Protein AF-A0A6N7S8C1-F1 (afdb_monomer_lite)

Radius of gyration: 18.93 Å; chains: 1; bounding box: 39×49×55 Å

Structure (mmCIF, N/CA/C/O backbone):
data_AF-A0A6N7S8C1-F1
#
_entry.id   AF-A0A6N7S8C1-F1
#
loop_
_atom_site.group_PDB
_atom_site.id
_atom_site.type_symbol
_atom_site.label_atom_id
_atom_site.label_alt_id
_atom_site.label_comp_id
_atom_site.label_asym_id
_atom_site.label_entity_id
_atom_site.label_seq_id
_atom_site.pdbx_PDB_ins_code
_atom_site.Cartn_x
_atom_site.Cartn_y
_atom_site.Cartn_z
_atom_site.occupancy
_atom_site.B_iso_or_equiv
_atom_site.auth_seq_id
_atom_site.auth_comp_id
_atom_site.auth_asym_id
_atom_site.auth_atom_id
_atom_site.pdbx_PDB_model_num
ATOM 1 N N . MET A 1 1 ? 17.295 6.376 -2.177 1.00 57.00 1 MET A N 1
ATOM 2 C CA . MET A 1 1 ? 16.022 5.749 -1.754 1.00 57.00 1 MET A CA 1
ATOM 3 C C . MET A 1 1 ? 16.108 5.159 -0.347 1.00 57.00 1 MET A C 1
ATOM 5 O O . MET A 1 1 ? 15.281 5.522 0.473 1.00 57.00 1 MET A O 1
ATOM 9 N N . SER A 1 2 ? 17.127 4.355 -0.006 1.00 67.81 2 SER A N 1
ATOM 10 C CA . SER A 1 2 ? 17.293 3.805 1.357 1.00 67.81 2 SER A CA 1
ATOM 11 C C . SER A 1 2 ? 17.394 4.867 2.465 1.00 67.81 2 SER A C 1
ATOM 13 O O . SER A 1 2 ? 16.747 4.716 3.493 1.00 67.81 2 SER A O 1
ATOM 15 N N . ALA A 1 3 ? 18.144 5.955 2.251 1.00 78.38 3 ALA A N 1
ATOM 16 C CA . ALA A 1 3 ? 18.291 7.029 3.243 1.00 78.38 3 ALA A CA 1
ATOM 17 C C . ALA A 1 3 ? 16.963 7.741 3.566 1.00 78.38 3 ALA A C 1
ATOM 19 O O . ALA A 1 3 ? 16.639 7.907 4.735 1.00 78.38 3 ALA A O 1
ATOM 20 N N . LEU A 1 4 ? 16.163 8.071 2.544 1.00 79.69 4 LEU A N 1
ATOM 21 C CA . LEU A 1 4 ? 14.856 8.719 2.718 1.00 79.69 4 LEU A CA 1
ATOM 22 C C . LEU A 1 4 ? 13.869 7.823 3.476 1.00 79.69 4 LEU A C 1
ATOM 24 O O . LEU A 1 4 ? 13.152 8.302 4.343 1.00 79.69 4 LEU A O 1
ATOM 28 N N . ILE A 1 5 ? 13.860 6.514 3.195 1.00 79.69 5 ILE A N 1
ATOM 29 C CA . ILE A 1 5 ? 13.006 5.555 3.914 1.00 79.69 5 ILE A CA 1
ATOM 30 C C . ILE A 1 5 ? 13.444 5.434 5.381 1.00 79.69 5 ILE A C 1
ATOM 32 O O . ILE A 1 5 ? 12.603 5.390 6.273 1.00 79.69 5 ILE A O 1
ATOM 36 N N . LEU A 1 6 ? 14.751 5.401 5.660 1.00 82.38 6 LEU A N 1
ATOM 37 C CA . LEU A 1 6 ? 15.260 5.379 7.038 1.00 82.38 6 LEU A CA 1
ATOM 38 C C . LEU A 1 6 ? 14.916 6.665 7.799 1.00 82.38 6 LEU A C 1
ATOM 40 O O . LEU A 1 6 ? 14.588 6.613 8.983 1.00 82.38 6 LEU A O 1
ATOM 44 N N . GLU A 1 7 ? 14.967 7.806 7.120 1.00 86.69 7 GLU A N 1
ATOM 45 C CA . GLU A 1 7 ? 14.581 9.103 7.668 1.00 86.69 7 GLU A CA 1
ATOM 46 C C . GLU A 1 7 ? 13.078 9.155 7.984 1.00 86.69 7 GLU A C 1
ATOM 48 O O . GLU A 1 7 ? 12.692 9.530 9.092 1.00 86.69 7 GLU A O 1
ATOM 53 N N . PHE A 1 8 ? 12.247 8.659 7.065 1.00 87.44 8 PHE A N 1
ATOM 54 C CA . PHE A 1 8 ? 10.790 8.576 7.204 1.00 87.44 8 PHE A CA 1
ATOM 55 C C . PHE A 1 8 ? 10.327 7.762 8.405 1.00 87.44 8 PHE A C 1
ATOM 57 O O . PHE A 1 8 ? 9.280 8.034 8.981 1.00 87.44 8 PHE A O 1
ATOM 64 N N . LYS A 1 9 ? 11.123 6.778 8.834 1.00 86.50 9 LYS A N 1
ATOM 65 C CA . LYS A 1 9 ? 10.818 5.998 10.040 1.00 86.50 9 LYS A CA 1
ATOM 66 C C . LYS A 1 9 ? 10.838 6.820 11.325 1.00 86.50 9 LYS A C 1
ATOM 68 O O . LYS A 1 9 ? 10.350 6.328 12.337 1.00 86.50 9 LYS A O 1
ATOM 73 N N . ASN A 1 10 ? 11.414 8.021 11.303 1.00 89.25 10 ASN A N 1
ATOM 74 C CA . ASN A 1 10 ? 11.635 8.820 12.504 1.00 89.25 10 ASN A CA 1
ATOM 75 C C . ASN A 1 10 ? 11.047 10.236 12.426 1.00 89.25 10 ASN A C 1
ATOM 77 O O . ASN A 1 10 ? 10.901 10.863 13.470 1.00 89.25 10 ASN A O 1
ATOM 81 N N . LYS A 1 11 ? 10.741 10.758 11.231 1.00 90.06 11 LYS A N 1
ATOM 82 C CA . LYS A 1 11 ? 10.165 12.100 11.054 1.00 90.06 11 LYS A CA 1
ATOM 83 C C . LYS A 1 11 ? 9.421 12.243 9.717 1.00 90.06 11 LYS A C 1
ATOM 85 O O . LYS A 1 11 ? 9.652 11.425 8.821 1.00 90.06 11 LYS A O 1
ATOM 90 N N . PRO A 1 12 ? 8.585 13.286 9.542 1.00 90.06 12 PRO A N 1
ATOM 91 C CA . PRO A 1 12 ? 7.946 13.564 8.261 1.00 90.06 12 PRO A CA 1
ATOM 92 C C . PRO A 1 12 ? 8.989 13.826 7.170 1.00 90.06 12 PRO A C 1
ATOM 94 O O . PRO A 1 12 ? 9.994 14.506 7.396 1.00 90.06 12 PRO A O 1
ATOM 97 N N . VAL A 1 13 ? 8.738 13.309 5.968 1.00 91.56 13 VAL A N 1
ATOM 98 C CA . VAL A 1 13 ? 9.591 13.521 4.793 1.00 91.56 13 VAL A CA 1
ATOM 99 C C . VAL A 1 13 ? 8.706 13.953 3.631 1.00 91.56 13 VAL A C 1
ATOM 101 O O . VAL A 1 13 ? 8.000 13.135 3.046 1.00 91.56 13 VAL A O 1
ATOM 104 N N . LYS A 1 14 ? 8.779 15.237 3.260 1.00 88.25 14 LYS A N 1
ATOM 105 C CA . LYS A 1 14 ? 7.923 15.848 2.225 1.00 88.25 14 LYS A CA 1
ATOM 106 C C . LYS A 1 14 ? 7.934 15.080 0.901 1.00 88.25 14 LYS A C 1
ATOM 108 O O . LYS A 1 14 ? 6.885 14.853 0.317 1.00 88.25 14 LYS A O 1
ATOM 113 N N . ALA A 1 15 ? 9.109 14.624 0.463 1.00 87.56 15 ALA A N 1
ATOM 114 C CA . ALA A 1 15 ? 9.251 13.858 -0.775 1.00 87.56 15 ALA A CA 1
ATOM 115 C C . ALA A 1 15 ? 8.469 12.528 -0.760 1.00 87.56 15 ALA A C 1
ATOM 117 O O . ALA A 1 15 ? 8.084 12.036 -1.815 1.00 87.56 15 ALA A O 1
ATOM 118 N N . ILE A 1 16 ? 8.231 11.939 0.419 1.00 89.75 16 ILE A N 1
ATOM 119 C CA . ILE A 1 16 ? 7.437 10.711 0.557 1.00 89.75 16 ILE A CA 1
ATOM 120 C C . ILE A 1 16 ? 5.943 11.027 0.551 1.00 89.75 16 ILE A C 1
ATOM 122 O O . ILE A 1 16 ? 5.197 10.314 -0.116 1.00 89.75 16 ILE A O 1
ATOM 126 N N . SER A 1 17 ? 5.520 12.117 1.199 1.00 90.75 17 SER A N 1
ATOM 127 C CA . SER A 1 17 ? 4.154 12.638 1.052 1.00 90.75 17 SER A CA 1
ATOM 128 C C . SER A 1 17 ? 3.837 12.916 -0.417 1.00 90.75 17 SER A C 1
ATOM 130 O O . SER A 1 17 ? 2.877 12.373 -0.948 1.00 90.75 17 SER A O 1
ATOM 132 N N . GLU A 1 18 ? 4.709 13.654 -1.113 1.00 88.69 18 GLU A N 1
ATOM 133 C CA . GLU A 1 18 ? 4.564 13.952 -2.544 1.00 88.69 18 GLU A CA 1
ATOM 134 C C . GLU A 1 18 ? 4.530 12.687 -3.411 1.00 88.69 18 GLU A C 1
ATOM 136 O O . GLU A 1 18 ? 3.776 12.640 -4.382 1.00 88.69 18 GLU A O 1
ATOM 141 N N . TYR A 1 19 ? 5.325 11.666 -3.072 1.00 91.00 19 TYR A N 1
ATOM 142 C CA . TYR A 1 19 ? 5.322 10.386 -3.778 1.00 91.00 19 TYR A CA 1
ATOM 143 C C . TYR A 1 19 ? 3.977 9.667 -3.650 1.00 91.00 19 TYR A C 1
ATOM 145 O O . TYR A 1 19 ? 3.400 9.296 -4.670 1.00 91.00 19 TYR A O 1
ATOM 153 N N . PHE A 1 20 ? 3.477 9.473 -2.425 1.00 92.75 20 PHE A N 1
ATOM 154 C CA . PHE A 1 20 ? 2.196 8.798 -2.216 1.00 92.75 20 PHE A CA 1
ATOM 155 C C . PHE A 1 20 ? 1.047 9.595 -2.830 1.00 92.75 20 PHE A C 1
ATOM 157 O O . PHE A 1 20 ? 0.226 9.011 -3.527 1.00 92.75 20 PHE A O 1
ATOM 164 N N . ASP A 1 21 ? 1.035 10.917 -2.658 1.00 90.06 21 ASP A N 1
ATOM 165 C CA . ASP A 1 21 ? -0.015 11.790 -3.187 1.00 90.06 21 ASP A CA 1
ATOM 166 C C . ASP A 1 21 ? -0.092 11.715 -4.725 1.00 90.06 21 ASP A C 1
ATOM 168 O O . ASP A 1 21 ? -1.165 11.516 -5.292 1.00 90.06 21 ASP A O 1
ATOM 172 N N . GLN A 1 22 ? 1.056 11.760 -5.417 1.00 88.62 22 GLN A N 1
ATOM 173 C CA . GLN A 1 22 ? 1.119 11.600 -6.878 1.00 88.62 22 GLN A CA 1
ATOM 174 C C . GLN A 1 22 ? 0.789 10.178 -7.339 1.00 88.62 22 GLN A C 1
ATOM 176 O O . GLN A 1 22 ? 0.121 9.995 -8.357 1.00 88.62 22 GLN A O 1
ATOM 181 N N . ALA A 1 23 ? 1.273 9.161 -6.624 1.00 89.62 23 ALA A N 1
ATOM 182 C CA . ALA A 1 23 ? 1.030 7.769 -6.980 1.00 89.62 23 ALA A CA 1
ATOM 183 C C . ALA A 1 23 ? -0.455 7.412 -6.848 1.00 89.62 23 ALA A C 1
ATOM 185 O O . ALA A 1 23 ? -1.004 6.771 -7.741 1.00 89.62 23 ALA A O 1
ATOM 186 N N . ILE A 1 24 ? -1.118 7.872 -5.785 1.00 90.25 24 ILE A N 1
ATOM 187 C CA . ILE A 1 24 ? -2.562 7.701 -5.600 1.00 90.25 24 ILE A CA 1
ATOM 188 C C . ILE A 1 24 ? -3.311 8.453 -6.699 1.00 90.25 24 ILE A C 1
ATOM 190 O O . ILE A 1 24 ? -4.148 7.853 -7.370 1.00 90.25 24 ILE A O 1
ATOM 194 N N . GLU A 1 25 ? -2.952 9.716 -6.966 1.00 86.62 25 GLU A N 1
ATOM 195 C CA . GLU A 1 25 ? -3.546 10.503 -8.053 1.00 86.62 25 GLU A CA 1
ATOM 196 C C . GLU A 1 25 ? -3.477 9.780 -9.403 1.00 86.62 25 GLU A C 1
ATOM 198 O O . GLU A 1 25 ? -4.459 9.765 -10.149 1.00 86.62 25 GLU A O 1
ATOM 203 N N . PHE A 1 26 ? -2.333 9.164 -9.693 1.00 85.38 26 PHE A N 1
ATOM 204 C CA . PHE A 1 26 ? -2.093 8.402 -10.909 1.00 85.38 26 PHE A CA 1
ATOM 205 C C . PHE A 1 26 ? -2.902 7.099 -10.980 1.00 85.38 26 PHE A C 1
ATOM 207 O O . PHE A 1 26 ? -3.256 6.669 -12.076 1.00 85.38 26 PHE A O 1
ATOM 214 N N . LEU A 1 27 ? -3.217 6.467 -9.845 1.00 83.88 27 LEU A N 1
ATOM 215 C CA . LEU A 1 27 ? -4.041 5.256 -9.800 1.00 83.88 27 LEU A CA 1
ATOM 216 C C . LEU A 1 27 ? -5.536 5.547 -10.002 1.00 83.88 27 LEU A C 1
ATOM 218 O O . LEU A 1 27 ? -6.232 4.695 -10.559 1.00 83.88 27 LEU A O 1
ATOM 222 N N . ARG A 1 28 ? -6.019 6.743 -9.628 1.00 82.19 28 ARG A N 1
ATOM 223 C CA . ARG A 1 28 ? -7.451 7.122 -9.669 1.00 82.19 28 ARG A CA 1
ATOM 224 C C . ARG A 1 28 ? -8.171 6.803 -10.989 1.00 82.19 28 ARG A C 1
ATOM 226 O O . ARG A 1 28 ? -9.271 6.258 -10.925 1.00 82.19 28 ARG A O 1
ATOM 233 N N . PRO A 1 29 ? -7.614 7.084 -12.188 1.00 81.00 29 PRO A N 1
ATOM 234 C CA . PRO A 1 29 ? -8.311 6.801 -13.446 1.00 81.00 29 PRO A CA 1
ATOM 235 C C . PRO A 1 29 ? -8.528 5.306 -13.698 1.00 81.00 29 PRO A C 1
ATOM 237 O O . PRO A 1 29 ? -9.354 4.930 -14.525 1.00 81.00 29 PRO A O 1
ATOM 240 N N . PHE A 1 30 ? -7.769 4.451 -13.011 1.00 78.62 30 PHE A N 1
ATOM 241 C CA . PHE A 1 30 ? -7.763 3.015 -13.241 1.00 78.62 30 PHE A CA 1
ATOM 242 C C . PHE A 1 30 ? -8.359 2.198 -12.090 1.00 78.62 30 PHE A C 1
ATOM 244 O O . PHE A 1 30 ? -8.641 1.015 -12.286 1.00 78.62 30 PHE A O 1
ATOM 251 N N . GLU A 1 31 ? -8.501 2.780 -10.897 1.00 80.56 31 GLU A N 1
ATOM 252 C CA . GLU A 1 31 ? -9.084 2.143 -9.714 1.00 80.56 31 GLU A CA 1
ATOM 253 C C . GLU A 1 31 ? -9.875 3.162 -8.888 1.00 80.56 31 GLU A C 1
ATOM 255 O O . GLU A 1 31 ? -9.334 4.146 -8.394 1.00 80.56 31 GLU A O 1
ATOM 260 N N . THR A 1 32 ? -11.164 2.892 -8.684 1.00 86.31 32 THR A N 1
ATOM 261 C CA . THR A 1 32 ? -11.972 3.611 -7.689 1.00 86.31 32 THR A CA 1
ATOM 262 C C . THR A 1 32 ? -11.615 3.114 -6.289 1.00 86.31 32 THR A C 1
ATOM 264 O O . THR A 1 32 ? -11.590 1.897 -6.080 1.00 86.31 32 THR A O 1
ATOM 267 N N . MET A 1 33 ? -11.422 4.023 -5.338 1.00 90.38 33 MET A N 1
ATOM 268 C CA . MET A 1 33 ? -11.055 3.713 -3.954 1.00 90.38 33 MET A CA 1
ATOM 269 C C . MET A 1 33 ? -12.038 4.396 -3.008 1.00 90.38 33 MET A C 1
ATOM 271 O O . MET A 1 33 ? -12.305 5.583 -3.160 1.00 90.38 33 MET A O 1
ATOM 275 N N . ASP A 1 34 ? -12.571 3.646 -2.048 1.00 93.62 34 ASP A N 1
ATOM 276 C CA . ASP A 1 34 ? -13.453 4.182 -1.009 1.00 93.62 34 ASP A CA 1
ATOM 277 C C . ASP A 1 34 ? -12.685 4.528 0.272 1.00 93.62 34 ASP A C 1
ATOM 279 O O . ASP A 1 34 ? -13.101 5.401 1.026 1.00 93.62 34 ASP A O 1
ATOM 283 N N . ILE A 1 35 ? -11.607 3.789 0.558 1.00 94.56 35 ILE A N 1
ATOM 284 C CA . ILE A 1 35 ? -10.831 3.913 1.794 1.00 94.56 35 ILE A CA 1
ATOM 285 C C . ILE A 1 35 ? -9.343 3.888 1.458 1.00 94.56 35 ILE A C 1
ATOM 287 O O . ILE A 1 35 ? -8.864 2.967 0.793 1.00 94.56 35 ILE A O 1
ATOM 291 N N . LEU A 1 36 ? -8.613 4.867 1.986 1.00 95.06 36 LEU A N 1
ATOM 292 C CA . LEU A 1 36 ? -7.158 4.910 1.983 1.00 95.06 36 LEU A CA 1
ATOM 293 C C . LEU A 1 36 ? -6.647 4.656 3.405 1.00 95.06 36 LEU A C 1
ATOM 295 O O . LEU A 1 36 ? -6.948 5.408 4.331 1.00 95.06 36 LEU A O 1
ATOM 299 N N . THR A 1 37 ? -5.865 3.596 3.582 1.00 95.88 37 THR A N 1
ATOM 300 C CA . THR A 1 37 ? -5.309 3.205 4.881 1.00 95.88 37 THR A CA 1
ATOM 301 C C . THR A 1 37 ? -3.834 2.843 4.786 1.00 95.88 37 THR A C 1
ATOM 303 O O . THR A 1 37 ? -3.256 2.833 3.703 1.00 95.88 37 THR A O 1
ATOM 306 N N . TYR A 1 38 ? -3.201 2.563 5.919 1.00 95.44 38 TYR A N 1
ATOM 307 C CA . TYR A 1 38 ? -1.778 2.263 6.010 1.00 95.44 38 TYR A CA 1
ATOM 308 C C . TYR A 1 38 ? -1.506 1.118 6.984 1.00 95.44 38 TYR A C 1
ATOM 310 O O . TYR A 1 38 ? -2.344 0.772 7.816 1.00 95.44 38 TYR A O 1
ATOM 318 N N . VAL A 1 39 ? -0.320 0.518 6.886 1.00 93.06 39 VAL A N 1
ATOM 319 C CA . VAL A 1 39 ? 0.103 -0.540 7.814 1.00 93.06 39 VAL A CA 1
ATOM 320 C C . VAL A 1 39 ? 0.325 0.053 9.216 1.00 93.06 39 VAL A C 1
ATOM 322 O O . VAL A 1 39 ? 1.187 0.926 9.367 1.00 93.06 39 VAL A O 1
ATOM 325 N N . PRO A 1 40 ? -0.410 -0.400 10.252 1.00 92.62 40 PRO A N 1
ATOM 326 C CA . PRO A 1 40 ? -0.347 0.203 11.579 1.00 92.62 40 PRO A CA 1
ATOM 327 C C . PRO A 1 40 ? 0.955 -0.138 12.309 1.00 92.62 40 PRO A C 1
ATOM 329 O O . PRO A 1 40 ? 1.597 -1.161 12.047 1.00 92.62 40 PRO A O 1
ATOM 332 N N . LEU A 1 41 ? 1.303 0.701 13.287 1.00 90.25 41 LEU A N 1
ATOM 333 C CA . LEU A 1 41 ? 2.351 0.389 14.256 1.00 90.25 41 LEU A CA 1
ATOM 334 C C . LEU A 1 41 ? 1.982 -0.855 15.073 1.00 90.25 41 LEU A C 1
ATOM 336 O O . LEU A 1 41 ? 0.811 -1.125 15.352 1.00 90.25 41 LEU A O 1
ATOM 340 N N . LYS A 1 42 ? 2.999 -1.608 15.490 1.00 89.25 42 LYS A N 1
ATOM 341 C CA . LYS A 1 42 ? 2.823 -2.737 16.410 1.00 89.25 42 LYS A CA 1
ATOM 342 C C . LYS A 1 42 ? 2.674 -2.254 17.862 1.00 89.25 42 LYS A C 1
ATOM 344 O O . LYS A 1 42 ? 3.185 -1.184 18.194 1.00 89.25 42 LYS A O 1
ATOM 349 N N . PRO A 1 43 ? 2.052 -3.044 18.759 1.00 86.62 43 PRO A N 1
ATOM 350 C CA . PRO A 1 43 ? 1.881 -2.666 20.167 1.00 86.62 43 PRO A CA 1
ATOM 351 C C . PRO A 1 43 ? 3.172 -2.250 20.891 1.00 86.62 43 PRO A C 1
ATOM 353 O O . PRO A 1 43 ? 3.167 -1.302 21.669 1.00 86.62 43 PRO A O 1
ATOM 356 N N . ASP A 1 44 ? 4.292 -2.912 20.607 1.00 87.44 44 ASP A N 1
ATOM 357 C CA . ASP A 1 44 ? 5.623 -2.596 21.139 1.00 87.44 44 ASP A CA 1
ATOM 358 C C . ASP A 1 44 ? 6.176 -1.277 20.592 1.00 87.44 44 ASP A C 1
ATOM 360 O O . ASP A 1 44 ? 6.832 -0.532 21.317 1.00 87.44 44 ASP A O 1
ATOM 364 N N . GLU A 1 45 ? 5.877 -0.949 19.335 1.00 88.69 45 GLU A N 1
ATOM 365 C CA . GLU A 1 45 ? 6.234 0.339 18.738 1.00 88.69 45 GLU A CA 1
ATOM 366 C C . GLU A 1 45 ? 5.397 1.480 19.331 1.00 88.69 45 GLU A C 1
ATOM 368 O O . GLU A 1 45 ? 5.935 2.554 19.597 1.00 88.69 45 GLU A O 1
ATOM 373 N N . ILE A 1 46 ? 4.112 1.235 19.602 1.00 87.56 46 ILE A N 1
ATOM 374 C CA . ILE A 1 46 ? 3.229 2.186 20.290 1.00 87.56 46 ILE A CA 1
ATOM 375 C C . ILE A 1 46 ? 3.711 2.408 21.729 1.00 87.56 46 ILE A C 1
ATOM 377 O O . ILE A 1 46 ? 3.886 3.550 22.146 1.00 87.56 46 ILE A O 1
ATOM 381 N N . ALA A 1 47 ? 4.006 1.335 22.473 1.00 89.62 47 ALA A N 1
ATOM 382 C CA . ALA A 1 47 ? 4.534 1.422 23.837 1.00 89.62 47 ALA A CA 1
ATOM 383 C C . ALA A 1 47 ? 5.877 2.173 23.895 1.00 89.62 47 ALA A C 1
ATOM 385 O O . ALA A 1 47 ? 6.136 2.943 24.821 1.00 89.62 47 ALA A O 1
ATOM 386 N N . ALA A 1 48 ? 6.715 2.005 22.871 1.00 90.06 48 ALA A N 1
ATOM 387 C CA . ALA A 1 48 ? 7.965 2.739 22.708 1.00 90.06 48 ALA A CA 1
ATOM 388 C C . ALA A 1 48 ? 7.788 4.166 22.151 1.00 90.06 48 ALA A C 1
ATOM 390 O O . ALA A 1 48 ? 8.790 4.816 21.853 1.00 90.06 48 ALA A O 1
ATOM 391 N N . HIS A 1 49 ? 6.550 4.655 22.000 1.00 89.25 49 HIS A N 1
ATOM 392 C CA . HIS A 1 49 ? 6.221 5.981 21.467 1.00 89.25 49 HIS A CA 1
ATOM 393 C C . HIS A 1 49 ? 6.896 6.256 20.115 1.00 89.25 49 HIS A C 1
ATOM 395 O O . HIS A 1 49 ? 7.399 7.352 19.853 1.00 89.25 49 HIS A O 1
ATOM 401 N N . ARG A 1 50 ? 6.964 5.235 19.250 1.00 90.25 50 ARG A N 1
ATOM 402 C CA . ARG A 1 50 ? 7.567 5.399 17.929 1.00 90.25 50 ARG A CA 1
ATOM 403 C C . ARG A 1 50 ? 6.724 6.332 17.075 1.00 90.25 50 ARG A C 1
ATOM 405 O O . ARG A 1 50 ? 5.499 6.326 17.120 1.00 90.25 50 ARG A O 1
ATOM 412 N N . PHE A 1 51 ? 7.423 7.096 16.249 1.00 89.69 51 PHE A N 1
ATOM 413 C CA . PHE A 1 51 ? 6.815 8.006 15.299 1.00 89.69 51 PHE A CA 1
ATOM 414 C C . PHE A 1 51 ? 5.914 7.256 14.303 1.00 89.69 51 PHE A C 1
ATOM 416 O O . PHE A 1 51 ? 6.372 6.364 13.578 1.00 89.69 51 PHE A O 1
ATOM 423 N N . ASN A 1 52 ? 4.636 7.636 14.250 1.00 91.25 52 ASN A N 1
ATOM 424 C CA . ASN A 1 52 ? 3.689 7.105 13.277 1.00 91.25 52 ASN A CA 1
ATOM 425 C C . ASN A 1 52 ? 3.878 7.800 11.924 1.00 91.25 52 ASN A C 1
ATOM 427 O O . ASN A 1 52 ? 3.274 8.822 11.607 1.00 91.25 52 ASN A O 1
ATOM 431 N N . ARG A 1 53 ? 4.770 7.226 11.119 1.00 91.19 53 ARG A N 1
ATOM 432 C CA . ARG A 1 53 ? 5.201 7.803 9.842 1.00 91.19 53 ARG A CA 1
ATOM 433 C C . ARG A 1 53 ? 4.067 8.044 8.845 1.00 91.19 53 ARG A C 1
ATOM 435 O O . ARG A 1 53 ? 4.078 9.066 8.167 1.00 91.19 53 ARG A O 1
ATOM 442 N N . PHE A 1 54 ? 3.083 7.151 8.769 1.00 93.94 54 PHE A N 1
ATOM 443 C CA . PHE A 1 54 ? 1.984 7.289 7.811 1.00 93.94 54 PHE A CA 1
ATOM 444 C C . PHE A 1 54 ? 0.943 8.310 8.256 1.00 93.94 54 PHE A C 1
ATOM 446 O O . PHE A 1 54 ? 0.465 9.069 7.426 1.00 93.94 54 PHE A O 1
ATOM 453 N N . GLU A 1 55 ? 0.664 8.404 9.555 1.00 91.75 55 GLU A N 1
ATOM 454 C CA . GLU A 1 55 ? -0.198 9.459 10.107 1.00 91.75 55 GLU A CA 1
ATOM 455 C C . GLU A 1 55 ? 0.346 10.867 9.831 1.00 91.75 55 GLU A C 1
ATOM 457 O O . GLU A 1 55 ? -0.422 11.812 9.703 1.00 91.75 55 GLU A O 1
ATOM 462 N N . SER A 1 56 ? 1.666 11.005 9.671 1.00 90.19 56 SER A N 1
ATOM 463 C CA . SER A 1 56 ? 2.308 12.280 9.333 1.00 90.19 56 SER A CA 1
ATOM 464 C C . SER A 1 56 ? 2.281 12.666 7.849 1.00 90.19 56 SER A C 1
ATOM 466 O O . SER A 1 56 ? 2.864 13.688 7.481 1.00 90.19 56 SER A O 1
ATOM 468 N N . LEU A 1 57 ? 1.689 11.845 6.975 1.00 92.50 57 LEU A N 1
ATOM 469 C CA . LEU A 1 57 ? 1.659 12.134 5.542 1.00 92.50 57 LEU A CA 1
ATOM 470 C C . LEU A 1 57 ? 0.673 13.255 5.211 1.00 92.50 57 LEU A C 1
ATOM 472 O O . LEU A 1 57 ? -0.487 13.237 5.608 1.00 92.50 57 LEU A O 1
ATOM 476 N N . GLU A 1 58 ? 1.132 14.187 4.382 1.00 90.44 58 GLU A N 1
ATOM 477 C CA . GLU A 1 58 ? 0.329 15.290 3.853 1.00 90.44 58 GLU A CA 1
ATOM 478 C C . GLU A 1 58 ? -0.086 14.968 2.410 1.00 90.44 58 GLU A C 1
ATOM 480 O O . GLU A 1 58 ? 0.686 15.174 1.471 1.00 90.44 58 GLU A O 1
ATOM 485 N N . LEU A 1 59 ? -1.293 14.424 2.235 1.00 90.38 59 LEU A N 1
ATOM 486 C CA . LEU A 1 59 ? -1.827 13.974 0.941 1.00 90.38 59 LEU A CA 1
ATOM 487 C C . LEU A 1 59 ? -2.850 14.976 0.386 1.00 90.38 59 LEU A C 1
ATOM 489 O O . LEU A 1 59 ? -4.047 14.699 0.298 1.00 90.38 59 LEU A O 1
ATOM 493 N N . ASN A 1 60 ? -2.376 16.182 0.070 1.00 86.56 60 ASN A N 1
ATOM 494 C CA . ASN A 1 60 ? -3.234 17.319 -0.279 1.00 86.56 60 ASN A CA 1
ATOM 495 C C . ASN A 1 60 ? -4.112 17.050 -1.515 1.00 86.56 60 ASN A C 1
ATOM 497 O O . ASN A 1 60 ? -5.264 17.480 -1.551 1.00 86.56 60 ASN A O 1
ATOM 501 N N . ARG A 1 61 ? -3.611 16.327 -2.528 1.00 82.56 61 ARG A N 1
ATOM 502 C CA . ARG A 1 61 ? -4.398 16.016 -3.737 1.00 82.56 61 ARG A CA 1
ATOM 503 C C . ARG A 1 61 ? -5.505 15.009 -3.445 1.00 82.56 61 ARG A C 1
ATOM 505 O O . ARG A 1 61 ? -6.568 15.111 -4.045 1.00 82.56 61 ARG A O 1
ATOM 512 N N . CYS A 1 62 ? -5.273 14.083 -2.516 1.00 79.62 62 CYS A N 1
ATOM 513 C CA . CYS A 1 62 ? -6.275 13.106 -2.081 1.00 79.62 62 CYS A CA 1
ATOM 514 C C . CYS A 1 62 ? -7.398 13.754 -1.250 1.00 79.62 62 CYS A C 1
ATOM 516 O O . CYS A 1 62 ? -8.568 13.403 -1.406 1.00 79.62 62 CYS A O 1
ATOM 518 N N . GLN A 1 63 ? -7.061 14.742 -0.411 1.00 71.44 63 GLN A N 1
ATOM 519 C CA . GLN A 1 63 ? -8.036 15.466 0.419 1.00 71.44 63 GLN A CA 1
ATOM 520 C C . GLN A 1 63 ? -9.084 16.217 -0.409 1.00 71.44 63 GLN A C 1
ATOM 522 O O . GLN A 1 63 ? -10.253 16.250 -0.032 1.00 71.44 63 GLN A O 1
ATOM 527 N N . HIS A 1 64 ? -8.695 16.772 -1.560 1.00 64.06 64 HIS A N 1
ATOM 528 C CA . HIS A 1 64 ? -9.630 17.446 -2.466 1.00 64.06 64 HIS A CA 1
ATOM 529 C C . HIS A 1 64 ? -10.741 16.528 -3.007 1.00 64.06 64 HIS A C 1
ATOM 531 O O . HIS A 1 64 ? -11.776 17.033 -3.440 1.00 64.06 64 HIS A O 1
ATOM 537 N N . ASP A 1 65 ? -10.568 15.207 -2.909 1.00 66.06 65 ASP A N 1
ATOM 538 C CA . ASP A 1 65 ? -11.522 14.208 -3.391 1.00 66.06 65 ASP A CA 1
ATOM 539 C C . ASP A 1 65 ? -12.301 13.504 -2.266 1.00 66.06 65 ASP A C 1
ATOM 541 O O . ASP A 1 65 ? -13.001 12.525 -2.524 1.00 66.06 65 ASP A O 1
ATOM 545 N N . ASN A 1 66 ? -12.199 13.973 -1.017 1.00 77.56 66 ASN A N 1
ATOM 546 C CA . ASN A 1 66 ? -12.723 13.296 0.182 1.00 77.56 66 ASN A CA 1
ATOM 547 C C . ASN A 1 66 ? -12.109 11.905 0.445 1.00 77.56 66 ASN A C 1
ATOM 549 O O . ASN A 1 66 ? -12.720 11.084 1.132 1.00 77.56 66 ASN A O 1
ATOM 553 N N . LEU A 1 67 ? -10.910 11.621 -0.081 1.00 85.69 67 LEU A N 1
ATOM 554 C CA . LEU A 1 67 ? -10.167 10.404 0.242 1.00 85.69 67 LEU A CA 1
ATOM 555 C C . LEU A 1 67 ? -9.139 10.713 1.335 1.00 85.69 67 LEU A C 1
ATOM 557 O O . LEU A 1 67 ? -7.987 11.055 1.065 1.00 85.69 67 LEU A O 1
ATOM 561 N N . GLU A 1 68 ? -9.577 10.614 2.585 1.00 87.81 68 GLU A N 1
ATOM 562 C CA . GLU A 1 68 ? -8.726 10.846 3.750 1.00 87.81 68 GLU A CA 1
ATOM 563 C C . GLU A 1 68 ? -7.931 9.590 4.126 1.00 87.81 68 GLU A C 1
ATOM 565 O O . GLU A 1 68 ? -8.448 8.468 4.134 1.00 87.81 68 GLU A O 1
ATOM 570 N N . LEU A 1 69 ? -6.656 9.784 4.470 1.00 92.81 69 LEU A N 1
ATOM 571 C CA . LEU A 1 69 ? -5.823 8.725 5.025 1.00 92.81 69 LEU A CA 1
ATOM 572 C C . LEU A 1 69 ? -6.284 8.418 6.453 1.00 92.81 69 LEU A C 1
ATOM 574 O O . LEU A 1 69 ? -6.162 9.257 7.342 1.00 92.81 69 LEU A O 1
ATOM 578 N N . CYS A 1 70 ? -6.771 7.202 6.686 1.00 92.19 70 CYS A N 1
ATOM 579 C CA . CYS A 1 70 ? -7.296 6.787 7.984 1.00 92.19 70 CYS A CA 1
ATOM 580 C C . CYS A 1 70 ? -6.708 5.449 8.446 1.00 92.19 70 CYS A C 1
ATOM 582 O O . CYS A 1 70 ? -6.346 4.582 7.648 1.00 92.19 70 CYS A O 1
ATOM 584 N N . SER A 1 71 ? -6.616 5.260 9.763 1.00 92.88 71 SER A N 1
ATOM 585 C CA . SER A 1 71 ? -6.187 3.991 10.359 1.00 92.88 71 SER A CA 1
ATOM 586 C C . SER A 1 71 ? -7.403 3.109 10.636 1.00 92.88 71 SER A C 1
ATOM 588 O O . SER A 1 71 ? -8.085 3.280 11.647 1.00 92.88 71 SER A O 1
ATOM 590 N N . ILE A 1 72 ? -7.698 2.180 9.722 1.00 93.50 72 ILE A N 1
ATOM 591 C CA . ILE A 1 72 ? -8.832 1.248 9.867 1.00 93.50 72 ILE A CA 1
ATOM 592 C C . ILE A 1 72 ? -8.394 -0.144 10.321 1.00 93.50 72 ILE A C 1
ATOM 594 O O . ILE A 1 72 ? -9.231 -0.973 10.667 1.00 93.50 72 ILE A O 1
ATOM 598 N N . VAL A 1 73 ? -7.084 -0.395 10.309 1.00 92.88 73 VAL A N 1
ATOM 599 C CA . VAL A 1 73 ? -6.454 -1.653 10.700 1.00 92.88 73 VAL A CA 1
ATOM 600 C C . VAL A 1 73 ? -5.641 -1.399 11.959 1.00 92.88 73 VAL A C 1
ATOM 602 O O . VAL A 1 73 ? -4.828 -0.483 11.997 1.00 92.88 73 VAL A O 1
ATOM 605 N N . THR A 1 74 ? -5.815 -2.226 12.985 1.00 91.06 74 THR A N 1
ATOM 606 C CA . THR A 1 74 ? -5.013 -2.168 14.215 1.00 91.06 74 THR A CA 1
ATOM 607 C C . THR A 1 74 ? -4.246 -3.466 14.398 1.00 91.06 74 THR A C 1
ATOM 609 O O . THR A 1 74 ? -4.793 -4.538 14.164 1.00 91.06 74 THR A O 1
ATOM 612 N N . CYS A 1 75 ? -2.984 -3.382 14.825 1.00 88.56 75 CYS A N 1
ATOM 613 C CA . CYS A 1 75 ? -2.192 -4.548 15.205 1.00 88.56 75 CYS A CA 1
ATOM 614 C C . CYS A 1 75 ? -2.431 -4.876 16.687 1.00 88.56 75 CYS A C 1
ATOM 616 O O . CYS A 1 75 ? -2.056 -4.102 17.565 1.00 88.56 75 CYS A O 1
ATOM 618 N N . CYS A 1 76 ? -3.044 -6.019 16.976 1.00 84.56 76 CYS A N 1
ATOM 619 C CA . CYS A 1 76 ? -3.412 -6.459 18.321 1.00 84.56 76 CYS A CA 1
ATOM 620 C C . CYS A 1 76 ? -2.266 -7.157 19.069 1.00 84.56 76 CYS A C 1
ATOM 622 O O . CYS A 1 76 ? -2.321 -7.284 20.291 1.00 84.56 76 CYS A O 1
ATOM 624 N N . ARG A 1 77 ? -1.224 -7.626 18.367 1.00 79.62 77 ARG A N 1
ATOM 625 C CA . ARG A 1 77 ? -0.108 -8.373 18.970 1.00 79.62 77 ARG A CA 1
ATOM 626 C C . ARG A 1 77 ? 1.228 -8.031 18.319 1.00 79.62 77 ARG A C 1
ATOM 628 O O . ARG A 1 77 ? 1.347 -8.020 17.099 1.00 79.62 77 ARG A O 1
ATOM 635 N N . SER A 1 78 ? 2.265 -7.839 19.131 1.00 72.62 78 SER A N 1
ATOM 636 C CA . SER A 1 78 ? 3.637 -7.694 18.636 1.00 72.62 78 SER A CA 1
ATOM 637 C C . SER A 1 78 ? 4.223 -9.026 18.184 1.00 72.62 78 SER A C 1
ATOM 639 O O . SER A 1 78 ? 4.080 -10.047 18.852 1.00 72.62 78 SER A O 1
ATOM 641 N N . PHE A 1 79 ? 4.943 -9.006 17.066 1.00 70.12 79 PHE A N 1
ATOM 642 C CA . PHE A 1 79 ? 5.668 -10.162 16.547 1.00 70.12 79 PHE A CA 1
ATOM 643 C C . PHE A 1 79 ? 7.007 -9.730 15.942 1.00 70.12 79 PHE A C 1
ATOM 645 O O . PHE A 1 79 ? 7.125 -8.693 15.270 1.00 70.12 79 PHE A O 1
ATOM 652 N N . SER A 1 80 ? 8.036 -10.549 16.168 1.00 58.59 80 SER A N 1
ATOM 653 C CA . SER A 1 80 ? 9.378 -10.309 15.644 1.00 58.59 80 SER A CA 1
ATOM 654 C C . SER A 1 80 ? 9.484 -10.770 14.192 1.00 58.59 80 SER A C 1
ATOM 656 O O . SER A 1 80 ? 9.322 -11.946 13.883 1.00 58.59 80 SER A O 1
ATOM 658 N N . GLN A 1 81 ? 9.817 -9.851 13.287 1.00 53.78 81 GLN A N 1
ATOM 659 C CA . GLN A 1 81 ? 10.170 -10.179 11.904 1.00 53.78 81 GLN A CA 1
ATOM 660 C C . GLN A 1 81 ? 11.684 -10.429 11.811 1.00 53.78 81 GLN A C 1
ATOM 662 O O . GLN A 1 81 ? 12.418 -9.633 11.225 1.00 53.78 81 GLN A O 1
ATOM 667 N N . LYS A 1 82 ? 12.201 -11.512 12.411 1.00 46.62 82 LYS A N 1
ATOM 668 C CA . LYS A 1 82 ? 13.621 -11.878 12.220 1.00 46.62 82 LYS A CA 1
ATOM 669 C C . LYS A 1 82 ? 13.882 -12.212 10.754 1.00 46.62 82 LYS A C 1
ATOM 671 O O . LYS A 1 82 ? 13.021 -12.784 10.094 1.00 46.62 82 LYS A O 1
ATOM 676 N N . ARG A 1 83 ? 15.055 -11.824 10.232 1.00 45.84 83 ARG A N 1
ATOM 677 C CA . ARG A 1 83 ? 15.426 -11.881 8.801 1.00 45.84 83 ARG A CA 1
ATOM 678 C C . ARG A 1 83 ? 15.458 -13.298 8.195 1.00 45.84 83 ARG A C 1
ATOM 680 O O . ARG A 1 83 ? 15.234 -13.381 6.991 1.00 45.84 83 ARG A O 1
ATOM 687 N N . ASN A 1 84 ? 15.627 -14.353 8.998 1.00 40.41 84 ASN A N 1
ATOM 688 C CA . ASN A 1 84 ? 16.146 -15.640 8.513 1.00 40.41 84 ASN A CA 1
ATOM 689 C C . ASN A 1 84 ? 15.174 -16.822 8.375 1.00 40.41 84 ASN A C 1
ATOM 691 O O . ASN A 1 84 ? 15.596 -17.802 7.783 1.00 40.41 84 ASN A O 1
ATOM 695 N N . ASP A 1 85 ? 13.913 -16.753 8.811 1.00 39.34 85 ASP A N 1
ATOM 696 C CA . ASP A 1 85 ? 13.026 -17.928 8.722 1.00 39.34 85 ASP A CA 1
ATOM 697 C C . ASP A 1 85 ? 11.788 -17.625 7.879 1.00 39.34 85 ASP A C 1
ATOM 699 O O . ASP A 1 85 ? 10.815 -17.030 8.341 1.00 39.34 85 ASP A O 1
ATOM 703 N N . THR A 1 86 ? 11.838 -18.003 6.603 1.00 45.41 86 THR A N 1
ATOM 704 C CA . THR A 1 86 ? 10.724 -17.872 5.649 1.00 45.41 86 THR A CA 1
ATOM 705 C C . THR A 1 86 ? 9.515 -18.715 6.084 1.00 45.41 86 THR A C 1
ATOM 707 O O . THR A 1 86 ? 8.377 -18.285 5.922 1.00 45.41 86 THR A O 1
ATOM 710 N N . ILE A 1 87 ? 9.759 -19.865 6.723 1.00 39.16 87 ILE A N 1
ATOM 711 C CA . ILE A 1 87 ? 8.737 -20.863 7.079 1.00 39.16 87 ILE A CA 1
ATOM 712 C C . ILE A 1 87 ? 7.974 -20.481 8.366 1.00 39.16 87 ILE A C 1
ATOM 714 O O . ILE A 1 87 ? 6.759 -20.628 8.420 1.00 39.16 87 ILE A O 1
ATOM 718 N N . HIS A 1 88 ? 8.629 -19.862 9.358 1.00 37.00 88 HIS A N 1
ATOM 719 C CA . HIS A 1 88 ? 7.988 -19.465 10.628 1.00 37.00 88 HIS A CA 1
ATOM 720 C C . HIS A 1 88 ? 7.294 -18.088 10.610 1.00 37.00 88 HIS A C 1
ATOM 722 O O . HIS A 1 88 ? 6.765 -17.634 11.627 1.00 37.00 88 HIS A O 1
ATOM 728 N N . ARG A 1 89 ? 7.291 -17.366 9.481 1.00 49.97 89 ARG A N 1
ATOM 729 C CA . ARG A 1 89 ? 6.661 -16.033 9.396 1.00 49.97 89 ARG A CA 1
ATOM 730 C C . ARG A 1 89 ? 5.147 -16.079 9.216 1.00 49.97 89 ARG A C 1
ATOM 732 O O . ARG A 1 89 ? 4.475 -15.227 9.787 1.00 49.97 89 ARG A O 1
ATOM 739 N N . ASN A 1 90 ? 4.615 -17.051 8.475 1.00 48.72 90 ASN A N 1
ATOM 740 C CA . ASN A 1 90 ? 3.173 -17.131 8.213 1.00 48.72 90 ASN A CA 1
ATOM 741 C C . ASN A 1 90 ? 2.357 -17.507 9.459 1.00 48.72 90 ASN A C 1
ATOM 743 O O . ASN A 1 90 ? 1.210 -17.099 9.569 1.00 48.72 90 ASN A O 1
ATOM 747 N N . GLU A 1 91 ? 2.935 -18.223 10.424 1.00 44.16 91 GLU A N 1
ATOM 748 C CA . GLU A 1 91 ? 2.234 -18.612 11.659 1.00 44.16 91 GLU A CA 1
ATOM 749 C C . GLU A 1 91 ? 2.182 -17.477 12.694 1.00 44.16 91 GLU A C 1
ATOM 751 O O . GLU A 1 91 ? 1.217 -17.350 13.442 1.00 44.16 91 GLU A O 1
ATOM 756 N N . ASN A 1 92 ? 3.187 -16.595 12.709 1.00 54.06 92 ASN A N 1
ATOM 757 C CA . ASN A 1 92 ? 3.306 -15.543 13.723 1.00 54.06 92 ASN A CA 1
ATOM 758 C C . ASN A 1 92 ? 2.369 -14.342 13.498 1.00 54.06 92 ASN A C 1
ATOM 760 O O . ASN A 1 92 ? 2.069 -13.613 14.451 1.00 54.06 92 ASN A O 1
ATOM 764 N N . VAL A 1 93 ? 1.910 -14.135 12.259 1.00 57.50 93 VAL A N 1
ATOM 765 C CA . VAL A 1 93 ? 1.082 -12.981 11.864 1.00 57.50 93 VAL A CA 1
ATOM 766 C C . VAL A 1 93 ? -0.414 -13.336 11.801 1.00 57.50 93 VAL A C 1
ATOM 768 O O . VAL A 1 93 ? -1.228 -12.427 11.822 1.00 57.50 93 VAL A O 1
ATOM 771 N N . LYS A 1 94 ? -0.811 -14.617 11.836 1.00 60.28 94 LYS A N 1
ATOM 772 C CA . LYS A 1 94 ? -2.235 -15.010 11.805 1.00 60.28 94 LYS A CA 1
ATOM 773 C C . LYS A 1 9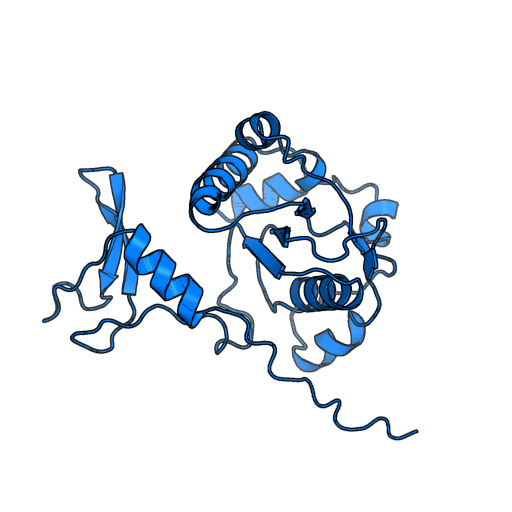4 ? -3.050 -14.389 12.950 1.00 60.28 94 LYS A C 1
ATOM 775 O O . LYS A 1 94 ? -2.677 -14.524 14.118 1.00 60.28 94 LYS A O 1
ATOM 780 N N . GLY A 1 95 ? -4.169 -13.746 12.612 1.00 64.38 95 GLY A N 1
ATOM 781 C CA . GLY A 1 95 ? -5.159 -13.202 13.547 1.00 64.38 95 GLY A CA 1
ATOM 782 C C . GLY A 1 95 ? -4.670 -12.011 14.374 1.00 64.38 95 GLY A C 1
ATOM 783 O O . GLY A 1 95 ? -5.234 -11.722 15.428 1.00 64.38 95 GLY A O 1
ATOM 784 N N . VAL A 1 96 ? -3.592 -11.340 13.953 1.00 81.56 96 VAL A N 1
ATOM 785 C CA . VA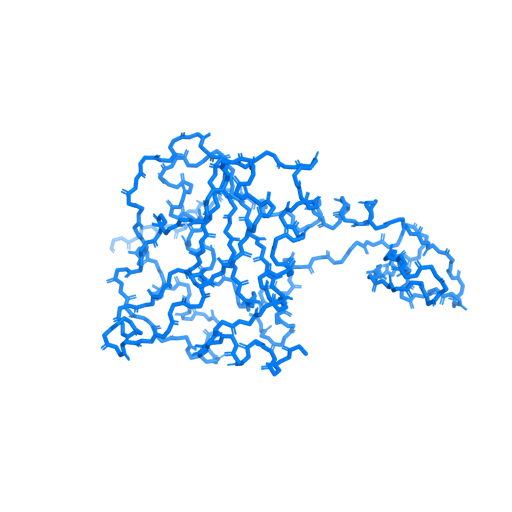L A 1 96 ? -3.018 -10.215 14.713 1.00 81.56 96 VAL A CA 1
ATOM 786 C C . VAL A 1 96 ? -3.603 -8.862 14.332 1.00 81.56 96 VAL A C 1
ATOM 788 O O . VAL A 1 96 ? -3.276 -7.882 14.995 1.00 81.56 96 VAL A O 1
ATOM 791 N N . TYR A 1 97 ? -4.425 -8.782 13.286 1.00 87.56 97 TYR A N 1
ATOM 792 C CA . TYR A 1 97 ? -5.038 -7.533 12.848 1.00 87.56 97 TYR A CA 1
ATOM 793 C C . TYR A 1 97 ? -6.543 -7.526 13.110 1.00 87.56 97 TYR A C 1
ATOM 795 O O . TYR A 1 97 ? -7.215 -8.544 12.978 1.00 87.56 97 TYR A O 1
ATOM 803 N N . ALA A 1 98 ? -7.062 -6.354 13.468 1.00 88.31 98 ALA A N 1
ATOM 804 C CA . ALA A 1 98 ? -8.487 -6.105 13.647 1.00 88.31 98 ALA A CA 1
ATOM 805 C C . ALA A 1 98 ? -8.916 -4.864 12.861 1.00 88.31 98 ALA A C 1
ATOM 807 O O . ALA A 1 98 ? -8.119 -3.936 12.682 1.00 88.31 98 ALA A O 1
ATOM 808 N N . ILE A 1 99 ? -10.175 -4.847 12.417 1.00 92.50 99 ILE A N 1
ATOM 809 C CA . ILE A 1 99 ? -10.767 -3.726 11.680 1.00 92.50 99 ILE A CA 1
ATOM 810 C C . ILE A 1 99 ? -11.640 -2.894 12.622 1.00 92.50 99 ILE A C 1
ATOM 812 O O . ILE A 1 99 ? -12.467 -3.440 13.350 1.00 92.50 99 ILE A O 1
ATOM 816 N N . SER A 1 100 ? -11.451 -1.574 12.620 1.00 90.06 100 SER A N 1
ATOM 817 C CA . SER A 1 100 ? -12.124 -0.651 13.550 1.00 90.06 100 SER A CA 1
ATOM 818 C C . SER A 1 100 ? -13.492 -0.150 13.074 1.00 90.06 100 SER A C 1
ATOM 820 O O . SER A 1 100 ? -14.201 0.504 13.837 1.00 90.06 100 SER A O 1
ATOM 822 N N . GLN A 1 101 ? -13.880 -0.443 11.830 1.00 90.25 101 GLN A N 1
ATOM 823 C CA . GLN A 1 101 ? -15.121 0.046 11.227 1.00 90.25 101 GLN A CA 1
ATOM 824 C C . GLN A 1 101 ? -15.729 -0.942 10.223 1.00 90.25 101 GLN A C 1
ATOM 826 O O . GLN A 1 101 ? -15.073 -1.877 9.770 1.00 90.25 101 GLN A O 1
ATOM 831 N N . ASN A 1 102 ? -16.988 -0.716 9.840 1.00 92.31 102 ASN A N 1
ATOM 832 C CA . ASN A 1 102 ? -17.644 -1.502 8.797 1.00 92.31 102 ASN A CA 1
ATOM 833 C C . ASN A 1 102 ? -17.078 -1.142 7.413 1.00 92.31 102 ASN A C 1
ATOM 835 O O . ASN A 1 102 ? -17.186 0.003 6.972 1.00 92.31 102 ASN A O 1
ATOM 839 N N . ILE A 1 103 ? -16.514 -2.136 6.729 1.00 96.06 103 ILE A N 1
ATOM 840 C CA . ILE A 1 103 ? -15.907 -1.997 5.399 1.00 96.06 103 ILE A CA 1
ATOM 841 C C . ILE A 1 103 ? -16.601 -2.849 4.328 1.00 96.06 103 ILE A C 1
ATOM 843 O O . ILE A 1 103 ? -16.029 -3.099 3.265 1.00 96.06 103 ILE A O 1
ATOM 847 N N . GLN A 1 104 ? -17.841 -3.276 4.583 1.00 96.00 104 GLN A N 1
ATOM 848 C CA . GLN A 1 104 ? -18.600 -4.109 3.658 1.00 96.00 104 GLN A CA 1
ATOM 849 C C . GLN A 1 104 ? -18.683 -3.467 2.267 1.00 96.00 104 GLN A C 1
ATOM 851 O O . GLN A 1 104 ? -19.125 -2.327 2.103 1.00 96.00 104 GLN A O 1
ATOM 856 N N . ASN A 1 105 ? -18.291 -4.241 1.255 1.00 95.25 105 ASN A N 1
ATOM 857 C CA . ASN A 1 105 ? -18.268 -3.879 -0.159 1.00 95.25 105 ASN A CA 1
ATOM 858 C C . ASN A 1 105 ? -17.386 -2.664 -0.508 1.00 95.25 105 ASN A C 1
ATOM 860 O O . ASN A 1 105 ? -17.569 -2.063 -1.567 1.00 95.25 105 ASN A O 1
ATOM 864 N N . LYS A 1 106 ? -16.426 -2.296 0.351 1.00 95.56 106 LYS A N 1
ATOM 865 C CA . LYS A 1 106 ? -15.511 -1.172 0.108 1.00 95.56 106 LYS A CA 1
ATOM 866 C C . LYS A 1 106 ? -14.270 -1.591 -0.671 1.00 95.56 106 LYS A C 1
ATOM 868 O O . LYS A 1 106 ? -13.755 -2.696 -0.490 1.00 95.56 106 LYS A O 1
ATOM 873 N N . LYS A 1 107 ? -13.783 -0.695 -1.530 1.00 94.56 107 LYS A N 1
ATOM 874 C CA . LYS A 1 107 ? -12.498 -0.804 -2.227 1.00 94.56 107 LYS A CA 1
ATOM 875 C C . LYS A 1 107 ? -11.429 -0.062 -1.436 1.00 94.56 107 LYS A C 1
ATOM 877 O O . LYS A 1 107 ? -11.552 1.139 -1.201 1.00 94.56 107 LYS A O 1
ATOM 882 N N . ILE A 1 108 ? -10.393 -0.777 -1.021 1.00 94.94 108 ILE A N 1
ATOM 883 C CA . ILE A 1 108 ? -9.427 -0.305 -0.028 1.00 94.94 108 ILE A CA 1
ATOM 884 C C . ILE A 1 108 ? -8.037 -0.260 -0.656 1.00 94.94 108 ILE A C 1
ATOM 886 O O . ILE A 1 108 ? -7.584 -1.247 -1.240 1.00 94.94 108 ILE A O 1
ATOM 890 N N . LEU A 1 109 ? -7.353 0.875 -0.517 1.00 94.81 109 LEU A N 1
ATOM 891 C CA . LEU A 1 109 ? -5.932 1.010 -0.821 1.00 94.81 109 LEU A CA 1
ATOM 892 C C . LEU A 1 109 ? -5.137 1.070 0.484 1.00 94.81 109 LEU A C 1
ATOM 894 O O . LEU A 1 109 ? -5.393 1.921 1.333 1.00 94.81 109 LEU A O 1
ATOM 898 N N . ILE A 1 110 ? -4.153 0.186 0.620 1.00 95.12 110 ILE A N 1
ATOM 899 C CA . ILE A 1 110 ? -3.196 0.173 1.730 1.00 95.12 110 ILE A CA 1
ATOM 900 C C . ILE A 1 110 ? -1.882 0.800 1.258 1.00 95.12 110 ILE A C 1
ATOM 902 O O . ILE A 1 110 ? -1.379 0.442 0.196 1.00 95.12 110 ILE A O 1
ATOM 906 N N . ILE A 1 111 ? -1.274 1.673 2.054 1.00 94.38 111 ILE A N 1
ATOM 907 C CA . ILE A 1 111 ? 0.088 2.163 1.811 1.00 94.38 111 ILE A CA 1
ATOM 908 C C . ILE A 1 111 ? 1.081 1.597 2.832 1.00 94.38 111 ILE A C 1
ATOM 910 O O . ILE A 1 111 ? 0.776 1.470 4.020 1.00 94.38 111 ILE A O 1
ATOM 914 N N . ASP A 1 112 ? 2.282 1.256 2.363 1.00 91.75 112 ASP A N 1
ATOM 915 C CA . ASP A 1 112 ? 3.417 0.871 3.210 1.00 91.75 112 ASP A CA 1
ATOM 916 C C . ASP A 1 112 ? 4.756 1.308 2.579 1.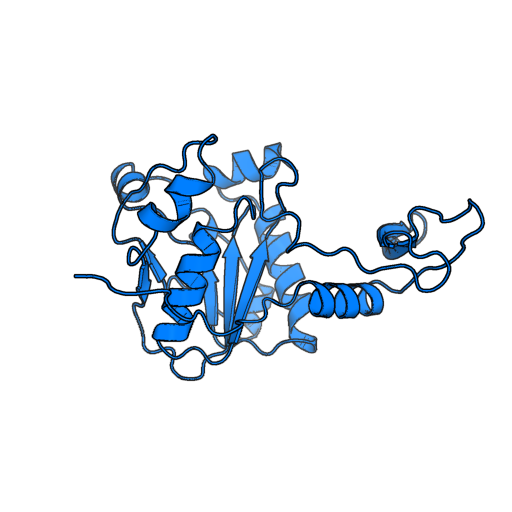00 91.75 112 ASP A C 1
ATOM 918 O O . ASP A 1 112 ? 4.813 1.741 1.428 1.00 91.75 112 ASP A O 1
ATOM 922 N N . ASP A 1 113 ? 5.865 1.230 3.315 1.00 88.44 113 ASP A N 1
ATOM 923 C CA . ASP A 1 113 ? 7.163 1.706 2.837 1.00 88.44 113 ASP A CA 1
ATOM 924 C C . ASP A 1 113 ? 7.826 0.682 1.906 1.00 88.44 113 ASP A C 1
ATOM 926 O O . ASP A 1 113 ? 8.187 1.002 0.770 1.00 88.44 113 ASP A O 1
ATOM 930 N N . VAL A 1 114 ? 7.979 -0.562 2.362 1.00 83.44 114 VAL A N 1
ATOM 931 C CA . VAL A 1 114 ? 8.712 -1.603 1.642 1.00 83.44 114 VAL A CA 1
ATOM 932 C C . VAL A 1 114 ? 7.985 -2.940 1.700 1.00 83.44 114 VAL A C 1
ATOM 934 O O . VAL A 1 114 ? 7.917 -3.593 2.742 1.00 83.44 114 VAL A O 1
ATOM 937 N N . TYR A 1 115 ? 7.580 -3.438 0.534 1.00 82.56 115 TYR A N 1
ATOM 938 C CA . TYR A 1 115 ? 7.168 -4.829 0.395 1.00 82.56 115 TYR A CA 1
ATOM 939 C C . TYR A 1 115 ? 8.395 -5.734 0.512 1.00 82.56 115 TYR A C 1
ATOM 941 O O . TYR A 1 115 ? 9.319 -5.641 -0.294 1.00 82.56 115 TYR A O 1
ATOM 949 N N . SER A 1 116 ? 8.425 -6.619 1.508 1.00 75.56 116 SER A N 1
ATOM 950 C CA . SER A 1 116 ? 9.524 -7.574 1.689 1.00 75.56 116 SER A CA 1
ATOM 951 C C . SER A 1 116 ? 9.105 -9.015 1.402 1.00 75.56 116 SER A C 1
ATOM 953 O O . SER A 1 116 ? 9.074 -9.449 0.255 1.00 75.56 116 SER A O 1
ATOM 955 N N . THR A 1 117 ? 8.761 -9.764 2.442 1.00 68.19 117 THR A N 1
ATOM 956 C CA . THR A 1 117 ? 8.241 -11.136 2.331 1.00 68.19 117 THR A CA 1
ATOM 957 C C . THR A 1 117 ? 6.758 -11.179 1.995 1.00 68.19 117 THR A C 1
ATOM 959 O O . THR A 1 117 ? 6.234 -12.235 1.671 1.00 68.19 117 THR A O 1
ATOM 962 N N . GLY A 1 118 ? 6.068 -10.048 2.132 1.00 73.62 118 GLY A N 1
ATOM 963 C CA . GLY A 1 118 ? 4.627 -9.966 1.967 1.00 73.62 118 GLY A CA 1
ATOM 964 C C . GLY A 1 118 ? 3.813 -10.491 3.151 1.00 73.62 118 GLY A C 1
ATOM 965 O O . GLY A 1 118 ? 2.603 -10.326 3.122 1.00 73.62 118 GLY A O 1
ATOM 966 N N . ALA A 1 119 ? 4.414 -11.057 4.207 1.00 74.56 119 ALA A N 1
ATOM 967 C CA . ALA A 1 119 ? 3.659 -11.657 5.320 1.00 74.56 119 ALA A CA 1
ATOM 968 C C . ALA A 1 119 ? 2.706 -10.659 6.009 1.00 74.56 119 ALA A C 1
ATOM 970 O O . ALA A 1 119 ? 1.529 -10.945 6.194 1.00 74.56 119 ALA A O 1
ATOM 971 N N . THR A 1 120 ? 3.198 -9.455 6.323 1.00 82.50 120 THR A N 1
ATOM 972 C CA . THR A 1 120 ? 2.384 -8.397 6.945 1.00 82.50 120 THR A CA 1
ATOM 973 C C . THR A 1 120 ? 1.227 -7.962 6.059 1.00 82.50 120 THR A C 1
ATOM 975 O O . THR A 1 120 ? 0.091 -7.949 6.517 1.00 82.50 120 THR A O 1
ATOM 978 N N . ILE A 1 121 ? 1.495 -7.639 4.790 1.00 86.44 121 ILE A N 1
ATOM 979 C CA . ILE A 1 121 ? 0.423 -7.190 3.902 1.00 86.44 121 ILE A CA 1
ATOM 980 C C . ILE A 1 121 ? -0.560 -8.322 3.593 1.00 86.44 121 ILE A C 1
ATOM 982 O O . ILE A 1 121 ? -1.751 -8.065 3.515 1.00 86.44 121 ILE A O 1
ATOM 986 N N . SER A 1 122 ? -0.095 -9.570 3.480 1.00 82.50 122 SER A N 1
ATOM 987 C CA . SER A 1 122 ? -0.962 -10.721 3.199 1.00 82.50 122 SER A CA 1
ATOM 988 C C . SER A 1 122 ? -1.971 -10.941 4.319 1.00 82.50 122 SER A C 1
ATOM 990 O O . SER A 1 122 ? -3.147 -11.142 4.035 1.00 82.50 122 SER A O 1
ATOM 992 N N . GLU A 1 123 ? -1.545 -10.832 5.580 1.00 84.06 123 GLU A N 1
ATOM 993 C CA . GLU A 1 123 ? -2.472 -10.940 6.706 1.00 84.06 123 GLU A CA 1
ATOM 994 C C . GLU A 1 123 ? -3.463 -9.772 6.752 1.00 84.06 123 GLU A C 1
ATOM 996 O O . GLU A 1 123 ? -4.654 -9.985 6.963 1.00 84.06 123 GLU A O 1
ATOM 1001 N N . ILE A 1 124 ? -2.999 -8.537 6.532 1.00 90.88 124 ILE A N 1
ATOM 1002 C CA . ILE A 1 124 ? -3.891 -7.369 6.512 1.00 90.88 124 ILE A CA 1
ATOM 1003 C C . ILE A 1 124 ? -4.932 -7.523 5.399 1.00 90.88 124 ILE A C 1
ATOM 1005 O O . ILE A 1 124 ? -6.120 -7.330 5.634 1.00 90.88 124 ILE A O 1
ATOM 1009 N N . VAL A 1 125 ? -4.501 -7.918 4.199 1.00 90.62 125 VAL A N 1
ATOM 1010 C CA . VAL A 1 125 ? -5.382 -8.169 3.053 1.00 90.62 125 VAL A CA 1
ATOM 1011 C C . VAL A 1 125 ? -6.397 -9.263 3.381 1.00 90.62 125 VAL A C 1
ATOM 1013 O O . VAL A 1 125 ? -7.584 -9.070 3.131 1.00 90.62 125 VAL A O 1
ATOM 1016 N N . LYS A 1 126 ? -5.956 -10.374 3.986 1.00 86.88 126 LYS A N 1
ATOM 1017 C CA . LYS A 1 126 ? -6.844 -11.445 4.454 1.00 86.88 126 LYS A CA 1
ATOM 1018 C C . LYS A 1 126 ? -7.892 -10.906 5.435 1.00 86.88 126 LYS A C 1
ATOM 1020 O O . LYS A 1 126 ? -9.081 -11.074 5.191 1.00 86.88 126 LYS A O 1
ATOM 1025 N N . THR A 1 127 ? -7.454 -10.185 6.466 1.00 89.19 127 THR A N 1
ATOM 1026 C CA . THR A 1 127 ? -8.321 -9.592 7.500 1.00 89.19 127 THR A CA 1
ATOM 1027 C C . THR A 1 127 ? -9.362 -8.642 6.891 1.00 89.19 127 THR A C 1
ATOM 1029 O O . THR A 1 127 ? -10.524 -8.645 7.287 1.00 89.19 127 THR A O 1
ATOM 1032 N N . LEU A 1 128 ? -8.970 -7.833 5.900 1.00 92.88 128 LEU A N 1
ATOM 1033 C CA . LEU A 1 128 ? -9.875 -6.905 5.215 1.00 92.88 128 LEU A CA 1
ATOM 1034 C C . LEU A 1 128 ? -10.925 -7.633 4.366 1.00 92.88 128 LEU A C 1
ATOM 1036 O O . LEU A 1 128 ? -12.090 -7.236 4.371 1.00 92.88 128 LEU A O 1
ATOM 1040 N N . TYR A 1 129 ? -10.536 -8.692 3.649 1.00 92.38 129 TYR A N 1
ATOM 1041 C CA . TYR A 1 129 ? -11.485 -9.501 2.880 1.00 92.38 129 TYR A CA 1
ATOM 1042 C C . TYR A 1 129 ? -12.446 -10.276 3.787 1.00 92.38 129 TYR A C 1
ATOM 1044 O O . TYR A 1 129 ? -13.643 -10.293 3.512 1.00 92.38 129 TYR A O 1
ATOM 1052 N N . GLU A 1 130 ? -11.962 -10.845 4.894 1.00 88.81 130 GLU A N 1
ATOM 1053 C CA . GLU A 1 130 ? -12.808 -11.501 5.904 1.00 88.81 130 GLU A CA 1
ATOM 1054 C C . GLU A 1 130 ? -13.811 -10.526 6.539 1.00 88.81 130 GLU A C 1
ATOM 1056 O O . GLU A 1 130 ? -14.944 -10.901 6.832 1.00 88.81 130 GLU A O 1
ATOM 1061 N N . ALA A 1 131 ? -13.434 -9.253 6.678 1.00 92.12 131 ALA A N 1
ATOM 1062 C CA . ALA A 1 131 ? -14.313 -8.174 7.126 1.00 92.12 131 ALA A CA 1
ATOM 1063 C C . ALA A 1 131 ? -15.224 -7.593 6.017 1.00 92.12 131 ALA A C 1
ATOM 1065 O O . ALA A 1 131 ? -15.943 -6.621 6.259 1.00 92.12 131 ALA A O 1
ATOM 1066 N N . GLY A 1 132 ? -15.225 -8.181 4.814 1.00 90.88 132 GLY A N 1
ATOM 1067 C CA . GLY A 1 132 ? -16.192 -7.885 3.753 1.00 90.88 132 GLY A CA 1
ATOM 1068 C C . GLY A 1 132 ? -15.747 -6.864 2.704 1.00 90.88 132 GLY A C 1
ATOM 1069 O O . GLY A 1 132 ? -16.598 -6.357 1.969 1.00 90.88 132 GLY A O 1
ATOM 1070 N N . ALA A 1 133 ? -14.453 -6.541 2.601 1.00 95.88 133 ALA A N 1
ATOM 1071 C CA . ALA A 1 133 ? -13.947 -5.670 1.536 1.00 95.88 133 ALA A CA 1
ATOM 1072 C C . ALA A 1 133 ? -14.272 -6.234 0.136 1.00 95.88 133 ALA A C 1
ATOM 1074 O O . ALA A 1 133 ? -14.107 -7.424 -0.123 1.00 95.88 133 ALA A O 1
ATOM 1075 N N . ALA A 1 134 ? -14.689 -5.371 -0.797 1.00 92.81 134 ALA A N 1
ATOM 1076 C CA . ALA A 1 134 ? -14.941 -5.767 -2.189 1.00 92.81 134 ALA A CA 1
ATOM 1077 C C . ALA A 1 134 ? -13.644 -5.954 -2.986 1.00 92.81 134 ALA A C 1
ATOM 1079 O O . ALA A 1 134 ? -13.575 -6.782 -3.892 1.00 92.81 134 ALA A O 1
ATOM 1080 N N . TYR A 1 135 ? -12.635 -5.134 -2.695 1.00 91.56 135 TYR A N 1
ATOM 1081 C CA . TYR A 1 135 ? -11.347 -5.151 -3.379 1.00 91.56 135 TYR A CA 1
ATOM 1082 C C . TYR A 1 135 ? -10.287 -4.518 -2.488 1.00 91.56 135 TYR A C 1
ATOM 1084 O O . TYR A 1 135 ? -10.532 -3.477 -1.878 1.00 91.56 135 TYR A O 1
ATOM 1092 N N . VAL A 1 136 ? -9.102 -5.116 -2.444 1.00 91.12 136 VAL A N 1
ATOM 1093 C CA . VAL A 1 136 ? -7.968 -4.605 -1.675 1.00 91.12 136 VAL A CA 1
ATOM 1094 C C . VAL A 1 136 ? -6.750 -4.498 -2.586 1.00 91.12 136 VAL A C 1
ATOM 1096 O O . VAL A 1 136 ? -6.376 -5.461 -3.256 1.00 91.12 136 VAL A O 1
ATOM 1099 N N . SER A 1 137 ? -6.122 -3.326 -2.583 1.00 90.62 137 SER A N 1
ATOM 1100 C CA . SER A 1 137 ? -4.875 -3.020 -3.289 1.00 90.62 137 SER A CA 1
ATOM 1101 C C . SER A 1 137 ? -3.837 -2.471 -2.309 1.00 90.62 137 SER A C 1
ATOM 1103 O O . SER A 1 137 ? -4.183 -2.011 -1.220 1.00 90.62 137 SER A O 1
ATOM 1105 N N . ALA A 1 138 ? -2.554 -2.537 -2.672 1.00 91.12 138 ALA A N 1
ATOM 1106 C CA . ALA A 1 138 ? -1.475 -2.015 -1.842 1.00 91.12 138 ALA A CA 1
ATOM 1107 C C . ALA A 1 138 ? -0.421 -1.269 -2.672 1.00 91.12 138 ALA A C 1
ATOM 1109 O O . ALA A 1 138 ? -0.046 -1.717 -3.757 1.00 91.12 138 ALA A O 1
ATOM 1110 N N . LEU A 1 139 ? 0.073 -0.151 -2.141 1.00 90.62 139 LEU A N 1
ATOM 1111 C CA . LEU A 1 139 ? 1.078 0.717 -2.749 1.00 90.62 139 LEU A CA 1
ATOM 1112 C C . LEU A 1 139 ? 2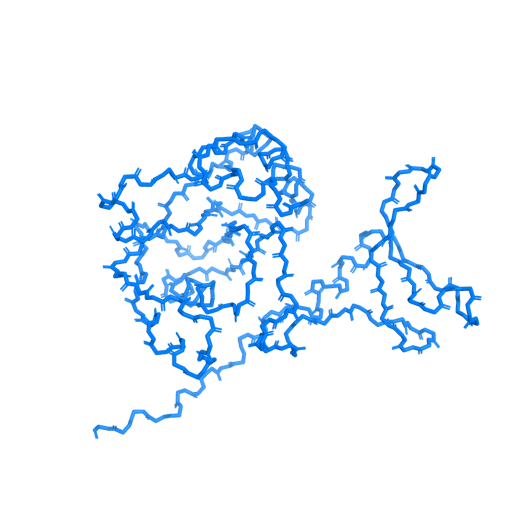.310 0.818 -1.840 1.00 90.62 139 LEU A C 1
ATOM 1114 O O . LEU A 1 139 ? 2.201 1.100 -0.649 1.00 90.62 139 LEU A O 1
ATOM 1118 N N . PHE A 1 140 ? 3.490 0.619 -2.430 1.00 89.50 140 PHE A N 1
ATOM 1119 C CA . PHE A 1 140 ? 4.773 0.603 -1.726 1.00 89.50 140 PHE A CA 1
ATOM 1120 C C . PHE A 1 140 ? 5.773 1.549 -2.382 1.00 89.50 140 PHE A C 1
ATOM 1122 O O . PHE A 1 140 ? 5.807 1.645 -3.607 1.00 89.50 140 PHE A O 1
ATOM 1129 N N . ILE A 1 141 ? 6.663 2.154 -1.589 1.00 86.62 141 ILE A N 1
ATOM 1130 C CA . ILE A 1 141 ? 7.803 2.929 -2.116 1.00 86.62 141 ILE A CA 1
ATOM 1131 C C . ILE A 1 141 ? 8.827 1.991 -2.773 1.00 86.62 141 ILE A C 1
ATOM 1133 O O . ILE A 1 141 ? 9.485 2.350 -3.752 1.00 86.62 141 ILE A O 1
ATOM 1137 N N . GLY A 1 142 ? 8.989 0.777 -2.239 1.00 82.12 142 GLY A N 1
ATOM 1138 C CA . GLY A 1 142 ? 9.932 -0.199 -2.773 1.00 82.12 142 GLY A CA 1
ATOM 1139 C C . GLY A 1 142 ? 9.539 -1.652 -2.539 1.00 82.12 142 GLY A C 1
ATOM 1140 O O . GLY A 1 142 ? 8.752 -1.981 -1.658 1.00 82.12 142 GLY A O 1
ATOM 1141 N N . VAL A 1 143 ? 10.151 -2.535 -3.325 1.00 75.81 143 VAL A N 1
ATOM 1142 C CA . VAL A 1 143 ? 10.025 -3.992 -3.208 1.00 75.81 143 VAL A CA 1
ATOM 1143 C C . VAL A 1 143 ? 11.416 -4.566 -2.940 1.00 75.81 143 VAL A C 1
ATOM 1145 O O . VAL A 1 143 ? 12.352 -4.315 -3.702 1.00 75.81 143 VAL A O 1
ATOM 1148 N N . ASN A 1 144 ? 11.579 -5.315 -1.850 1.00 69.00 144 ASN A N 1
ATOM 1149 C CA . ASN A 1 144 ? 12.828 -5.995 -1.528 1.00 69.00 144 ASN A CA 1
ATOM 1150 C C . ASN A 1 144 ? 12.996 -7.239 -2.408 1.00 69.00 144 ASN A C 1
ATOM 1152 O O . ASN A 1 144 ? 12.191 -8.163 -2.356 1.00 69.00 144 ASN A O 1
ATOM 1156 N N . GLN A 1 145 ? 14.088 -7.278 -3.166 1.00 54.47 145 GLN A N 1
ATOM 1157 C CA . GLN A 1 145 ? 14.400 -8.357 -4.108 1.00 54.47 145 GLN A CA 1
ATOM 1158 C C . GLN A 1 145 ? 15.272 -9.474 -3.498 1.00 54.47 145 GLN A C 1
ATOM 1160 O O . GLN A 1 145 ? 15.537 -10.458 -4.177 1.00 54.47 145 GLN A O 1
ATOM 1165 N N . LEU A 1 146 ? 15.757 -9.312 -2.255 1.00 52.16 146 LEU A N 1
ATOM 1166 C CA . LEU A 1 146 ? 16.790 -10.172 -1.644 1.00 52.16 146 LEU A CA 1
ATOM 1167 C C . LEU A 1 146 ? 16.286 -11.153 -0.581 1.00 52.16 146 LEU A C 1
ATOM 1169 O O . LEU A 1 146 ? 17.033 -12.030 -0.159 1.00 52.16 146 LEU A O 1
ATOM 1173 N N . THR A 1 147 ? 15.063 -10.992 -0.087 1.00 44.66 147 THR A N 1
ATOM 1174 C CA . THR A 1 147 ? 14.444 -12.066 0.690 1.00 44.66 147 THR A CA 1
ATOM 1175 C C . THR A 1 147 ? 14.043 -13.160 -0.285 1.00 44.66 147 THR A C 1
ATOM 1177 O O . THR A 1 147 ? 13.663 -12.841 -1.413 1.00 44.66 147 THR A O 1
ATOM 1180 N N . GLU A 1 148 ? 14.032 -14.416 0.156 1.00 45.62 148 GLU A N 1
ATOM 1181 C CA . GLU A 1 148 ? 13.066 -15.403 -0.332 1.00 45.62 148 GLU A CA 1
ATOM 1182 C C . GLU A 1 148 ? 11.658 -14.848 -0.051 1.00 45.62 148 GLU A C 1
ATOM 1184 O O . GLU A 1 148 ? 10.913 -15.273 0.823 1.00 45.62 148 GLU A O 1
ATOM 1189 N N . SER A 1 149 ? 11.313 -13.782 -0.767 1.00 39.62 149 SER A N 1
ATOM 1190 C CA . SER A 1 149 ? 9.973 -13.552 -1.224 1.00 39.62 149 SER A CA 1
ATOM 1191 C C . SER A 1 149 ? 9.589 -14.861 -1.914 1.00 39.62 149 SER A C 1
ATOM 1193 O O . SER A 1 149 ? 10.466 -15.531 -2.479 1.00 39.62 149 SER A O 1
ATOM 1195 N N . PRO A 1 150 ? 8.319 -15.251 -1.950 1.00 42.88 150 PRO A N 1
ATOM 1196 C CA . PRO A 1 150 ? 7.862 -15.984 -3.113 1.00 42.88 150 PRO A CA 1
ATOM 1197 C C . PRO A 1 150 ? 8.221 -15.119 -4.336 1.00 42.88 150 PRO A C 1
ATOM 1199 O O . PRO A 1 150 ? 7.410 -14.353 -4.839 1.00 42.88 150 PRO A O 1
ATOM 1202 N N . ALA A 1 151 ? 9.453 -15.216 -4.841 1.00 41.59 151 ALA A N 1
ATOM 1203 C CA . ALA A 1 151 ? 9.974 -14.503 -6.000 1.00 41.59 151 ALA A CA 1
ATOM 1204 C C . ALA A 1 151 ? 9.291 -14.988 -7.297 1.00 41.59 151 ALA A C 1
ATOM 1206 O O . ALA A 1 151 ? 9.741 -14.688 -8.397 1.00 41.59 151 ALA A O 1
ATOM 1207 N N . ASN A 1 152 ? 8.171 -15.698 -7.138 1.00 46.47 152 ASN A N 1
ATOM 1208 C CA . ASN A 1 152 ? 7.180 -16.073 -8.126 1.00 46.47 152 ASN A CA 1
ATOM 1209 C C . ASN A 1 152 ? 5.945 -15.141 -8.128 1.00 46.47 152 ASN A C 1
ATOM 1211 O O . ASN A 1 152 ? 5.086 -15.315 -8.989 1.00 46.47 152 ASN A O 1
ATOM 1215 N N . LEU A 1 153 ? 5.832 -14.167 -7.209 1.00 52.75 153 LEU A N 1
ATOM 1216 C CA . LEU A 1 153 ? 4.700 -13.226 -7.156 1.00 52.75 153 LEU A CA 1
ATOM 1217 C C . LEU A 1 153 ? 4.951 -11.929 -7.930 1.00 52.75 153 LEU A C 1
ATOM 1219 O O . LEU A 1 153 ? 4.061 -11.511 -8.664 1.00 52.75 153 LEU A O 1
ATOM 1223 N N . TYR A 1 154 ? 6.149 -11.326 -7.837 1.00 58.19 154 TYR A N 1
ATOM 1224 C CA . TYR A 1 154 ? 6.470 -10.183 -8.698 1.00 58.19 154 TYR A CA 1
ATOM 1225 C C . TYR A 1 154 ? 6.919 -10.638 -10.095 1.00 58.19 154 TYR A C 1
ATOM 1227 O O . TYR A 1 154 ? 8.075 -11.020 -10.300 1.00 58.19 154 TYR A O 1
ATOM 1235 N N . GLN A 1 155 ? 6.020 -10.576 -11.070 1.00 72.44 155 GLN A N 1
ATOM 1236 C CA . GLN A 1 155 ? 6.286 -10.878 -12.469 1.00 72.44 155 GLN A CA 1
ATOM 1237 C C . GLN A 1 155 ? 6.506 -9.575 -13.244 1.00 72.44 155 GLN A C 1
ATOM 1239 O O . GLN A 1 155 ? 5.626 -8.727 -13.360 1.00 72.44 155 GLN A O 1
ATOM 1244 N N . ALA A 1 156 ? 7.707 -9.383 -13.790 1.00 78.12 156 ALA A N 1
ATOM 1245 C CA . ALA A 1 156 ? 7.922 -8.291 -14.736 1.00 78.12 156 ALA A CA 1
ATOM 1246 C C . ALA A 1 156 ? 7.141 -8.586 -16.031 1.00 78.12 156 ALA A C 1
ATOM 1248 O O . ALA A 1 156 ? 7.185 -9.733 -16.487 1.00 78.12 156 ALA A O 1
ATOM 1249 N N . PRO A 1 157 ? 6.496 -7.587 -16.665 1.00 85.75 157 PRO A N 1
ATOM 1250 C CA . PRO A 1 157 ? 5.915 -7.767 -17.990 1.00 85.75 157 PRO A CA 1
ATOM 1251 C C . PRO A 1 157 ? 6.944 -8.342 -18.967 1.00 85.75 157 PRO A C 1
ATOM 1253 O O . PRO A 1 157 ? 8.124 -7.968 -18.948 1.00 85.75 157 PRO A O 1
ATOM 1256 N N . ILE A 1 158 ? 6.504 -9.264 -19.817 1.00 90.19 158 ILE A N 1
ATOM 1257 C CA . ILE A 1 158 ? 7.379 -9.967 -20.753 1.00 90.19 158 ILE A CA 1
ATOM 1258 C C . ILE A 1 158 ? 7.311 -9.297 -22.124 1.00 90.19 158 ILE A C 1
ATOM 1260 O O . ILE A 1 158 ? 6.248 -8.961 -22.638 1.00 90.19 158 ILE A O 1
ATOM 1264 N N . CYS A 1 159 ? 8.476 -9.097 -22.731 1.00 90.94 159 CYS A N 1
ATOM 1265 C CA . CYS A 1 159 ? 8.601 -8.567 -24.076 1.00 90.94 159 CYS A CA 1
ATOM 1266 C C . CYS A 1 159 ? 7.968 -9.527 -25.086 1.00 90.94 159 CYS A C 1
ATOM 1268 O O . CYS A 1 159 ? 8.423 -10.663 -25.233 1.00 90.94 159 CYS A O 1
ATOM 1270 N N . SER A 1 160 ? 6.994 -9.030 -25.845 1.00 91.19 160 SER A N 1
ATOM 1271 C CA . SER A 1 160 ? 6.283 -9.796 -26.871 1.00 91.19 160 SER A CA 1
ATOM 1272 C C . SER A 1 160 ? 7.168 -10.289 -28.021 1.00 91.19 160 SER A C 1
ATOM 1274 O O . SER A 1 160 ? 6.790 -11.232 -28.703 1.00 91.19 160 SER A O 1
ATOM 1276 N N . ALA A 1 161 ? 8.336 -9.676 -28.247 1.00 93.12 161 ALA A N 1
ATOM 1277 C CA . ALA A 1 161 ? 9.221 -10.039 -29.357 1.00 93.12 161 ALA A CA 1
ATOM 1278 C C . ALA A 1 161 ? 10.298 -11.067 -28.985 1.00 93.12 161 ALA A C 1
ATOM 1280 O O . ALA A 1 161 ? 10.645 -11.911 -29.802 1.00 93.12 161 ALA A O 1
ATOM 1281 N N . CYS A 1 162 ? 10.873 -10.981 -27.782 1.00 93.62 162 CYS A N 1
ATOM 1282 C CA . CYS A 1 162 ? 12.053 -11.781 -27.426 1.00 93.62 162 CYS A CA 1
ATOM 1283 C C . CYS A 1 162 ? 11.930 -12.537 -26.098 1.00 93.62 162 CYS A C 1
ATOM 1285 O O . CYS A 1 162 ? 12.918 -13.104 -25.639 1.00 93.62 162 CYS A O 1
ATOM 1287 N N . GLY A 1 163 ? 10.786 -12.458 -25.411 1.00 90.81 163 GLY A N 1
ATOM 1288 C CA . GLY A 1 163 ? 10.582 -13.097 -24.104 1.00 90.81 163 GLY A CA 1
ATOM 1289 C C . GLY A 1 163 ? 11.390 -12.491 -22.945 1.00 90.81 163 GLY A C 1
ATOM 1290 O O . GLY A 1 163 ? 11.311 -12.963 -21.816 1.00 90.81 163 GLY A O 1
ATOM 1291 N N . GLY A 1 164 ? 12.176 -11.438 -23.192 1.00 89.19 164 GLY A N 1
ATOM 1292 C CA . GLY A 1 164 ? 12.955 -10.753 -22.158 1.00 89.19 164 GLY A CA 1
ATOM 1293 C C . GLY A 1 164 ? 12.076 -9.889 -21.252 1.00 89.19 164 GLY A C 1
ATOM 1294 O O . GLY A 1 164 ? 11.032 -9.403 -21.677 1.00 89.19 164 GLY A O 1
ATOM 1295 N N . LYS A 1 165 ? 12.512 -9.629 -20.018 1.00 90.69 165 LYS A N 1
ATOM 1296 C CA . LYS A 1 165 ? 11.778 -8.758 -19.083 1.00 90.69 165 LYS A CA 1
ATOM 1297 C C . LYS A 1 165 ? 11.730 -7.314 -19.598 1.00 90.69 165 LYS A C 1
ATOM 1299 O O . LYS A 1 165 ? 12.746 -6.781 -20.058 1.00 90.69 165 LYS A O 1
ATOM 1304 N N . LEU A 1 166 ? 10.571 -6.672 -19.502 1.00 91.50 166 LEU A N 1
ATOM 1305 C CA . LEU A 1 166 ? 10.444 -5.225 -19.645 1.00 91.50 166 LEU A CA 1
ATOM 1306 C C . LEU A 1 166 ? 10.846 -4.548 -18.328 1.00 91.50 166 LEU A C 1
ATOM 1308 O O . LEU A 1 166 ? 10.590 -5.060 -17.239 1.00 91.50 166 LEU A O 1
ATOM 1312 N N . GLN A 1 167 ? 11.496 -3.393 -18.430 1.00 88.81 167 GLN A N 1
ATOM 1313 C CA . GLN A 1 167 ? 11.954 -2.589 -17.298 1.00 88.81 167 GLN A CA 1
ATOM 1314 C C . GLN A 1 167 ? 11.444 -1.160 -17.445 1.00 88.81 167 GLN A C 1
ATOM 1316 O O . GLN A 1 167 ? 11.514 -0.600 -18.541 1.00 88.81 167 GLN A O 1
ATOM 1321 N N . LEU A 1 168 ? 10.991 -0.562 -16.345 1.00 87.75 168 LEU A N 1
ATOM 1322 C CA . LEU A 1 168 ? 10.660 0.857 -16.302 1.00 87.75 168 LEU A CA 1
ATOM 1323 C C . LEU A 1 168 ? 11.942 1.687 -16.466 1.00 87.75 168 LEU A C 1
ATOM 1325 O O . LEU A 1 168 ? 12.949 1.443 -15.800 1.00 87.75 168 LEU A O 1
ATOM 1329 N N . ARG A 1 169 ? 11.917 2.647 -17.386 1.00 84.62 169 ARG A N 1
ATOM 1330 C CA . ARG A 1 169 ? 13.034 3.517 -17.762 1.00 84.62 169 ARG A CA 1
ATOM 1331 C C . ARG A 1 169 ? 12.547 4.954 -17.876 1.00 84.62 169 ARG A C 1
ATOM 1333 O O . ARG A 1 169 ? 11.371 5.199 -18.125 1.00 84.62 169 ARG A O 1
ATOM 1340 N N . LEU A 1 170 ? 13.470 5.897 -17.725 1.00 80.50 170 LEU A N 1
ATOM 1341 C CA . LEU A 1 170 ? 13.220 7.323 -17.902 1.00 80.50 170 LEU A CA 1
ATOM 1342 C C . LEU A 1 170 ? 13.851 7.784 -19.215 1.00 80.50 170 LEU A C 1
ATOM 1344 O O . LEU A 1 170 ? 15.032 7.533 -19.463 1.00 80.50 170 LEU A O 1
ATOM 1348 N N . ASN A 1 171 ? 13.080 8.456 -20.063 1.00 81.62 171 ASN A N 1
ATOM 1349 C CA . ASN A 1 171 ? 13.633 9.130 -21.227 1.00 81.62 171 ASN A CA 1
ATOM 1350 C C . ASN A 1 171 ? 14.342 10.409 -20.765 1.00 81.62 171 ASN A C 1
ATOM 1352 O O . ASN A 1 171 ? 13.696 11.324 -20.268 1.00 81.62 171 ASN A O 1
ATOM 1356 N N . SER A 1 172 ? 15.658 10.492 -20.952 1.00 79.06 172 SER A N 1
ATOM 1357 C CA . SER A 1 172 ? 16.467 11.624 -20.479 1.00 79.06 172 SER A CA 1
ATOM 1358 C C . SER A 1 172 ? 16.186 12.953 -21.186 1.00 79.06 172 SER A C 1
ATOM 1360 O O . SER A 1 172 ? 16.599 13.995 -20.690 1.00 79.06 172 SER A O 1
ATOM 1362 N N . LYS A 1 173 ? 15.504 12.942 -22.340 1.00 83.75 173 LYS A N 1
ATOM 1363 C CA . LYS A 1 173 ? 15.138 14.159 -23.080 1.00 83.75 173 LYS A CA 1
ATOM 1364 C C . LYS A 1 173 ? 13.761 14.684 -22.696 1.00 83.75 173 LYS A C 1
ATOM 1366 O O . LYS A 1 173 ? 13.561 15.891 -22.667 1.00 83.75 173 LYS A O 1
ATOM 1371 N N . THR A 1 174 ? 12.810 13.786 -22.444 1.00 82.56 174 THR A N 1
ATOM 1372 C CA . THR A 1 174 ? 11.410 14.155 -22.176 1.00 82.56 174 THR A CA 1
ATOM 1373 C C . THR A 1 174 ? 11.014 14.013 -20.710 1.00 82.56 174 THR A C 1
ATOM 1375 O O . THR A 1 174 ? 9.919 14.423 -20.345 1.00 82.56 174 THR A O 1
ATOM 1378 N N . ASN A 1 175 ? 11.870 13.418 -19.870 1.00 74.75 175 ASN A N 1
ATOM 1379 C CA . ASN A 1 175 ? 11.572 13.016 -18.490 1.00 74.75 175 ASN A CA 1
ATOM 1380 C C . ASN A 1 175 ? 10.319 12.137 -18.355 1.00 74.75 175 ASN A C 1
ATOM 1382 O O . ASN A 1 175 ? 9.739 12.022 -17.278 1.00 74.75 175 ASN A O 1
ATOM 1386 N N . GLN A 1 176 ? 9.902 11.485 -19.440 1.00 76.06 176 GLN A N 1
ATOM 1387 C CA . GLN A 1 176 ? 8.765 10.577 -19.425 1.00 76.06 176 GLN A CA 1
ATOM 1388 C C . GLN A 1 176 ? 9.223 9.160 -19.100 1.00 76.06 176 GLN A C 1
ATOM 1390 O O . GLN A 1 176 ? 10.217 8.661 -19.643 1.00 76.06 176 GLN A O 1
ATOM 1395 N N . LEU A 1 177 ? 8.470 8.506 -18.220 1.00 79.75 177 LEU A N 1
ATOM 1396 C CA . LEU A 1 177 ? 8.631 7.090 -17.930 1.00 79.75 177 LEU A CA 1
ATOM 1397 C C . LEU A 1 177 ? 8.103 6.245 -19.095 1.00 79.75 177 LEU A C 1
ATOM 1399 O O . LEU A 1 177 ? 7.077 6.555 -19.701 1.00 79.75 177 LEU A O 1
ATOM 1403 N N . PHE A 1 178 ? 8.797 5.157 -19.400 1.00 89.12 178 PHE A N 1
ATOM 1404 C CA . PHE A 1 178 ? 8.383 4.170 -20.392 1.00 89.12 178 PHE A CA 1
ATOM 1405 C C . PHE A 1 178 ? 8.945 2.796 -20.033 1.00 89.12 178 PHE A C 1
ATOM 1407 O O . PHE A 1 178 ? 9.920 2.684 -19.292 1.00 89.12 178 PHE A O 1
ATOM 1414 N N . TRP A 1 179 ? 8.357 1.734 -20.570 1.00 92.44 179 TRP A N 1
ATOM 1415 C CA . TRP A 1 179 ? 8.868 0.380 -20.386 1.00 92.44 179 TRP A CA 1
ATOM 1416 C C . TRP A 1 179 ? 9.719 -0.015 -21.584 1.00 92.44 179 TRP A C 1
ATOM 1418 O O . TRP A 1 179 ? 9.264 0.060 -22.720 1.00 92.44 179 TRP A O 1
ATOM 1428 N N . GLY A 1 180 ? 10.957 -0.441 -21.347 1.00 93.12 180 GLY A N 1
ATOM 1429 C CA . GLY A 1 180 ? 11.871 -0.911 -22.388 1.00 93.12 180 GLY A CA 1
ATOM 1430 C C . GLY A 1 180 ? 12.330 -2.338 -22.127 1.00 93.12 180 GLY A C 1
ATOM 1431 O O . GLY A 1 180 ? 12.573 -2.718 -20.981 1.00 93.12 180 GLY A O 1
ATOM 1432 N N . CYS A 1 181 ? 12.476 -3.135 -23.185 1.00 94.06 181 CYS A N 1
ATOM 1433 C CA . CYS A 1 181 ? 13.033 -4.478 -23.058 1.00 94.06 181 CYS A CA 1
ATOM 1434 C C . CYS A 1 181 ? 14.459 -4.449 -22.482 1.00 94.06 181 CYS A C 1
ATOM 1436 O O . CYS A 1 181 ? 15.288 -3.627 -22.873 1.00 94.06 181 CYS A O 1
ATOM 1438 N N . ALA A 1 182 ? 14.792 -5.388 -21.594 1.00 92.38 182 ALA A N 1
ATOM 1439 C CA . ALA A 1 182 ? 16.161 -5.566 -21.102 1.00 92.38 182 ALA A CA 1
ATOM 1440 C C . ALA A 1 182 ? 17.178 -5.857 -22.233 1.00 92.38 182 ALA A C 1
ATOM 1442 O O . ALA A 1 182 ? 18.367 -5.539 -22.113 1.00 92.38 182 ALA A O 1
ATOM 1443 N N . ASN A 1 183 ? 16.695 -6.400 -23.357 1.00 93.00 183 ASN A N 1
ATOM 1444 C CA . ASN A 1 183 ? 17.459 -6.647 -24.582 1.00 93.00 183 ASN A CA 1
ATOM 1445 C C . ASN A 1 183 ? 17.330 -5.510 -25.611 1.00 93.00 183 ASN A C 1
ATOM 1447 O O . ASN A 1 183 ? 17.683 -5.698 -26.775 1.00 93.00 183 ASN A O 1
ATOM 1451 N N . TYR A 1 184 ? 16.822 -4.338 -25.214 1.00 90.00 184 TYR A N 1
ATOM 1452 C CA . TYR A 1 184 ? 16.717 -3.183 -26.105 1.00 90.00 184 TYR A CA 1
ATOM 1453 C C . TYR A 1 184 ? 18.096 -2.809 -26.675 1.00 90.00 184 TYR A C 1
ATOM 1455 O O . TYR A 1 184 ? 19.056 -2.663 -25.916 1.00 90.00 184 TYR A O 1
ATOM 1463 N N . GLY A 1 185 ? 18.201 -2.690 -28.001 1.00 87.62 185 GLY A N 1
ATOM 1464 C CA . GLY A 1 185 ? 19.462 -2.445 -28.715 1.00 87.62 185 GLY A CA 1
ATOM 1465 C C . GLY A 1 185 ? 20.354 -3.684 -28.893 1.00 87.62 185 GLY A C 1
ATOM 1466 O O . GLY A 1 185 ? 21.406 -3.596 -29.515 1.00 87.62 185 GLY A O 1
ATOM 1467 N N . ARG A 1 186 ? 19.933 -4.853 -28.389 1.00 89.81 186 ARG A N 1
ATOM 1468 C CA . ARG A 1 186 ? 20.587 -6.164 -28.572 1.00 89.81 186 ARG A CA 1
ATOM 1469 C C . ARG A 1 186 ? 19.670 -7.111 -29.349 1.00 89.81 186 ARG A C 1
ATOM 1471 O O . ARG A 1 186 ? 19.318 -8.185 -28.874 1.00 89.81 186 ARG A O 1
ATOM 1478 N N . GLY A 1 187 ? 19.209 -6.657 -30.515 1.00 88.25 187 GLY A N 1
ATOM 1479 C CA . GLY A 1 187 ? 18.278 -7.401 -31.376 1.00 88.25 187 GLY A CA 1
ATOM 1480 C C . GLY A 1 187 ? 16.795 -7.243 -31.020 1.00 88.25 187 GLY A C 1
ATOM 1481 O O . GLY A 1 187 ? 15.943 -7.780 -31.718 1.00 88.25 187 GLY A O 1
ATOM 1482 N N . CYS A 1 188 ? 16.462 -6.475 -29.979 1.00 92.75 188 CYS A N 1
ATOM 1483 C CA . CYS A 1 188 ? 15.089 -6.116 -29.631 1.00 92.75 188 CYS A CA 1
ATOM 1484 C C . CYS A 1 188 ? 14.938 -4.591 -29.576 1.00 92.75 188 CYS A C 1
ATOM 1486 O O . CYS A 1 188 ? 15.847 -3.893 -29.132 1.00 92.75 188 CYS A O 1
ATOM 1488 N N . HIS A 1 189 ? 13.783 -4.076 -29.999 1.00 94.06 189 HIS A N 1
ATOM 1489 C CA . HIS A 1 189 ? 13.454 -2.644 -29.960 1.00 94.06 189 HIS A CA 1
ATOM 1490 C C . HIS A 1 189 ? 12.080 -2.375 -29.334 1.00 94.06 189 HIS A C 1
ATOM 1492 O O . HIS A 1 189 ? 11.516 -1.298 -29.497 1.00 94.06 189 HIS A O 1
ATOM 1498 N N . VAL A 1 190 ? 11.529 -3.353 -28.610 1.00 95.00 190 VAL A N 1
ATOM 1499 C CA . VAL A 1 190 ? 10.216 -3.210 -27.977 1.00 95.00 190 VAL A CA 1
ATOM 1500 C C . VAL A 1 190 ? 10.294 -2.213 -26.828 1.00 95.00 190 VAL A C 1
ATOM 1502 O O . VAL A 1 190 ? 11.067 -2.382 -25.875 1.00 95.00 190 VAL A O 1
ATOM 1505 N N . THR A 1 191 ? 9.432 -1.209 -26.918 1.00 94.06 191 THR A N 1
ATOM 1506 C CA . THR A 1 191 ? 9.072 -0.300 -25.838 1.00 94.06 191 THR A CA 1
ATOM 1507 C C . THR A 1 191 ? 7.554 -0.268 -25.686 1.00 94.06 191 THR A C 1
ATOM 1509 O O . THR A 1 191 ? 6.813 -0.627 -26.602 1.00 94.06 191 THR A O 1
ATOM 1512 N N . LYS A 1 192 ? 7.087 0.139 -24.509 1.00 92.25 192 LYS A N 1
ATOM 1513 C CA . LYS A 1 192 ? 5.683 0.430 -24.215 1.00 92.25 192 LYS A CA 1
ATOM 1514 C C . LYS A 1 192 ? 5.603 1.757 -23.480 1.00 92.25 192 LYS A C 1
ATOM 1516 O O . LYS A 1 192 ? 6.553 2.145 -22.790 1.00 92.25 192 LYS A O 1
ATOM 1521 N N . THR A 1 193 ? 4.471 2.439 -23.598 1.00 91.38 193 THR A N 1
ATOM 1522 C CA . THR A 1 193 ? 4.207 3.617 -22.765 1.00 91.38 193 THR A CA 1
ATOM 1523 C C . THR A 1 193 ? 4.169 3.223 -21.284 1.00 91.38 193 THR A C 1
ATOM 1525 O O . THR A 1 193 ? 4.039 2.041 -20.945 1.00 91.38 193 THR A O 1
ATOM 1528 N N . CYS A 1 194 ? 4.303 4.205 -20.383 1.00 82.38 194 CYS A N 1
ATOM 1529 C CA . CYS A 1 194 ? 4.188 3.961 -18.941 1.00 82.38 194 CYS A CA 1
ATOM 1530 C C . CYS A 1 194 ? 2.866 3.256 -18.599 1.00 82.38 194 CYS A C 1
ATOM 1532 O O . CYS A 1 194 ? 2.872 2.239 -17.912 1.00 82.38 194 CYS A O 1
ATOM 1534 N N . GLU A 1 195 ? 1.762 3.755 -19.159 1.00 82.25 195 GLU A N 1
ATOM 1535 C CA . GLU A 1 195 ? 0.408 3.238 -18.956 1.00 82.25 195 GLU A CA 1
ATOM 1536 C C . GLU A 1 195 ? 0.254 1.789 -19.431 1.00 82.25 195 GLU A C 1
ATOM 1538 O O . GLU A 1 195 ? -0.179 0.934 -18.662 1.00 82.25 195 GLU A O 1
ATOM 1543 N N . GLN A 1 196 ? 0.678 1.480 -2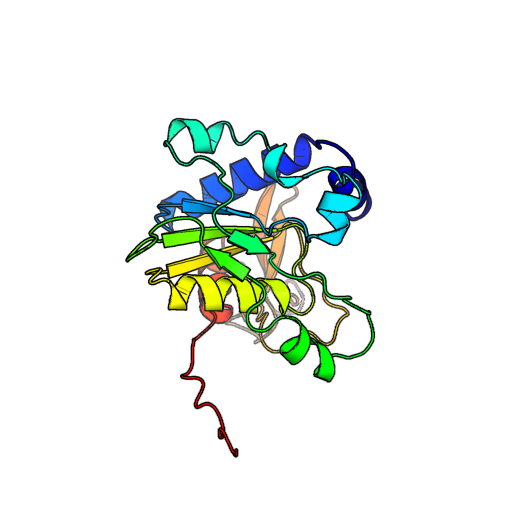0.661 1.00 86.50 196 GLN A N 1
ATOM 1544 C CA . GLN A 1 196 ? 0.590 0.125 -21.216 1.00 86.50 196 GLN A CA 1
ATOM 1545 C C . GLN A 1 196 ? 1.375 -0.886 -20.377 1.00 86.50 196 GLN A C 1
ATOM 1547 O O . GLN A 1 196 ? 0.876 -1.963 -20.053 1.00 86.50 196 GLN A O 1
ATOM 1552 N N . GLY A 1 197 ? 2.613 -0.546 -20.009 1.00 84.81 197 GLY A N 1
ATOM 1553 C CA . GLY A 1 197 ? 3.422 -1.442 -19.189 1.00 84.81 197 GLY A CA 1
ATOM 1554 C C . GLY A 1 197 ? 2.910 -1.552 -17.753 1.00 84.81 197 GLY A C 1
ATOM 1555 O O . GLY A 1 197 ? 3.030 -2.620 -17.162 1.00 84.81 197 GLY A O 1
ATOM 1556 N N . LEU A 1 198 ? 2.284 -0.504 -17.204 1.00 79.62 198 LEU A N 1
ATOM 1557 C CA . LEU A 1 198 ? 1.623 -0.569 -15.900 1.00 79.62 198 LEU A CA 1
ATOM 1558 C C . LEU A 1 198 ? 0.402 -1.493 -15.928 1.00 79.62 198 LEU A C 1
ATOM 1560 O O . LEU A 1 198 ? 0.236 -2.286 -15.008 1.00 79.62 198 LEU A O 1
ATOM 1564 N N . GLN A 1 199 ? -0.438 -1.421 -16.963 1.00 82.12 199 GLN A N 1
ATOM 1565 C CA . GLN A 1 199 ? -1.592 -2.312 -17.111 1.00 82.12 199 GLN A CA 1
ATOM 1566 C C . GLN A 1 199 ? -1.155 -3.781 -17.172 1.00 82.12 199 GLN A C 1
ATOM 1568 O O . GLN A 1 199 ? -1.697 -4.617 -16.450 1.00 82.12 199 GLN A O 1
ATOM 1573 N N . GLU A 1 200 ? -0.123 -4.089 -17.961 1.00 85.25 200 GLU A N 1
ATOM 1574 C CA . GLU A 1 200 ? 0.454 -5.436 -18.008 1.00 85.25 200 GLU A CA 1
ATOM 1575 C C . GLU A 1 200 ? 1.064 -5.842 -16.669 1.00 85.25 200 GLU A C 1
ATOM 1577 O O . GLU A 1 200 ? 0.839 -6.961 -16.217 1.00 85.25 200 GLU A O 1
ATOM 1582 N N . MET A 1 201 ? 1.791 -4.934 -16.009 1.00 80.94 201 MET A N 1
ATOM 1583 C CA . MET A 1 201 ? 2.375 -5.182 -14.693 1.00 80.94 201 MET A CA 1
ATOM 1584 C C . MET A 1 201 ? 1.281 -5.507 -13.673 1.00 80.94 201 MET A C 1
ATOM 1586 O O . MET A 1 201 ? 1.383 -6.510 -12.976 1.00 80.94 201 MET A O 1
ATOM 1590 N N . ARG A 1 202 ? 0.197 -4.730 -13.628 1.00 73.69 202 ARG A N 1
ATOM 1591 C CA . ARG A 1 202 ? -0.949 -4.993 -12.748 1.00 73.69 202 ARG A CA 1
ATOM 1592 C C . ARG A 1 202 ? -1.599 -6.335 -13.055 1.00 73.69 202 ARG A C 1
ATOM 1594 O O . ARG A 1 202 ? -1.923 -7.072 -12.133 1.00 73.69 202 ARG A O 1
ATOM 1601 N N . TRP A 1 203 ? -1.735 -6.685 -14.332 1.00 76.69 203 TRP A N 1
ATOM 1602 C CA . TRP A 1 203 ? -2.312 -7.963 -14.737 1.00 76.69 203 TRP A CA 1
ATOM 1603 C C . TRP A 1 203 ? -1.487 -9.167 -14.271 1.00 76.69 203 TRP A C 1
ATOM 1605 O O . TRP A 1 203 ? -2.048 -10.102 -13.704 1.00 76.69 203 TRP A O 1
ATOM 1615 N N . VAL A 1 204 ? -0.168 -9.151 -14.484 1.00 74.62 204 VAL A N 1
ATOM 1616 C CA . VAL A 1 204 ? 0.704 -10.291 -14.139 1.00 74.62 204 VAL A CA 1
ATOM 1617 C C . VAL A 1 204 ? 1.030 -10.369 -12.645 1.00 74.62 204 VAL A C 1
ATOM 1619 O O . VAL A 1 204 ? 1.381 -11.436 -12.156 1.00 74.62 204 VAL A O 1
ATOM 1622 N N . ASN A 1 205 ? 0.892 -9.256 -11.919 1.00 70.25 205 ASN A N 1
ATOM 1623 C CA . ASN A 1 205 ? 1.111 -9.177 -10.471 1.00 70.25 205 ASN A CA 1
ATOM 1624 C C . ASN A 1 205 ? -0.185 -9.188 -9.663 1.00 70.25 205 ASN A C 1
ATOM 1626 O O . ASN A 1 205 ? -0.159 -8.938 -8.457 1.00 70.25 205 ASN A O 1
ATOM 1630 N N . ARG A 1 206 ? -1.330 -9.453 -10.301 1.00 67.31 206 ARG A N 1
ATOM 1631 C CA . ARG A 1 206 ? -2.583 -9.591 -9.568 1.00 67.31 206 ARG A CA 1
ATOM 1632 C C . ARG A 1 206 ? -2.461 -10.783 -8.617 1.00 67.31 206 ARG A C 1
ATOM 1634 O O . ARG A 1 206 ? -2.137 -11.899 -9.029 1.00 67.31 206 ARG A O 1
ATOM 1641 N N . LEU A 1 207 ? -2.733 -10.552 -7.340 1.00 55.38 207 LEU A N 1
ATOM 1642 C CA . LEU A 1 207 ? -2.904 -11.631 -6.377 1.00 55.38 207 LEU A CA 1
ATOM 1643 C C . LEU A 1 207 ? -4.216 -12.341 -6.722 1.00 55.38 207 LEU A C 1
ATOM 1645 O O . LEU A 1 207 ? -5.297 -11.858 -6.397 1.00 55.38 207 LEU A O 1
ATOM 1649 N N . ASN A 1 208 ? -4.131 -13.468 -7.430 1.00 50.56 208 ASN A N 1
ATOM 1650 C CA . ASN A 1 208 ? -5.269 -14.372 -7.534 1.00 50.56 208 ASN A CA 1
ATOM 1651 C C . ASN A 1 208 ? -5.437 -15.019 -6.159 1.00 50.56 208 ASN A C 1
ATOM 1653 O O . ASN A 1 208 ? -4.569 -15.786 -5.739 1.00 50.56 208 ASN A O 1
ATOM 1657 N N . ILE A 1 209 ? -6.539 -14.724 -5.472 1.00 46.09 209 ILE A N 1
ATOM 1658 C CA . ILE A 1 209 ? -7.008 -15.560 -4.367 1.00 46.09 209 ILE A CA 1
ATOM 1659 C C . ILE A 1 209 ? -7.492 -16.855 -5.027 1.00 46.09 209 ILE A C 1
ATOM 1661 O O . ILE A 1 209 ? -8.658 -16.997 -5.373 1.00 46.09 209 ILE A O 1
ATOM 1665 N N . ALA A 1 210 ? -6.562 -17.757 -5.337 1.00 38.50 210 ALA A N 1
ATOM 1666 C CA . ALA A 1 210 ? -6.928 -19.148 -5.513 1.00 38.50 210 ALA A CA 1
ATOM 1667 C C . ALA A 1 210 ? -7.357 -19.615 -4.126 1.00 38.50 210 ALA A C 1
ATOM 1669 O O . ALA A 1 210 ? -6.587 -19.430 -3.182 1.00 38.50 210 ALA A O 1
ATOM 1670 N N . ASP A 1 211 ? -8.588 -20.117 -4.022 1.00 35.88 211 ASP A N 1
ATOM 1671 C CA . ASP A 1 211 ? -9.164 -20.679 -2.806 1.00 35.88 211 ASP A CA 1
ATOM 1672 C C . ASP A 1 211 ? -8.074 -21.359 -1.981 1.00 35.88 211 ASP A C 1
ATOM 1674 O O . ASP A 1 211 ? -7.511 -22.383 -2.387 1.00 35.88 211 ASP A O 1
ATOM 1678 N N . PHE A 1 212 ? -7.746 -20.773 -0.829 1.00 38.84 212 PHE A N 1
ATOM 1679 C CA . PHE A 1 212 ? -7.044 -21.519 0.194 1.00 38.84 212 PHE A CA 1
ATOM 1680 C C . PHE A 1 212 ? -8.019 -22.617 0.609 1.00 38.84 212 PHE A C 1
ATOM 1682 O O . PHE A 1 212 ? -8.884 -22.414 1.455 1.00 38.84 212 PHE A O 1
ATOM 1689 N N . LYS A 1 213 ? -7.909 -23.794 -0.012 1.00 33.50 213 LYS A N 1
ATOM 1690 C CA . LYS A 1 213 ? -8.243 -25.012 0.708 1.00 33.50 213 LYS A CA 1
ATOM 1691 C C . LYS A 1 213 ? -7.283 -25.026 1.883 1.00 33.50 213 LYS A C 1
ATOM 1693 O O . LYS A 1 213 ? -6.103 -25.321 1.693 1.00 33.50 213 LYS A O 1
ATOM 1698 N N . ASP A 1 214 ? -7.784 -24.628 3.050 1.00 35.91 214 ASP A N 1
ATOM 1699 C CA . ASP A 1 214 ? -7.199 -25.025 4.321 1.00 35.91 214 ASP A CA 1
ATOM 1700 C C . ASP A 1 214 ? -6.972 -26.531 4.213 1.00 35.91 214 ASP A C 1
ATOM 1702 O O . ASP A 1 214 ? -7.913 -27.329 4.175 1.00 35.91 214 ASP A O 1
ATOM 1706 N N . LEU A 1 215 ? -5.711 -26.914 4.023 1.00 38.25 215 LEU A N 1
ATOM 1707 C CA . LEU A 1 215 ? -5.301 -28.290 4.199 1.00 38.25 215 LEU A CA 1
ATOM 1708 C C . LEU A 1 215 ? -5.300 -28.514 5.707 1.00 38.25 215 LEU A C 1
ATOM 1710 O O . LEU A 1 215 ? -4.300 -28.307 6.382 1.00 38.25 215 LEU A O 1
ATOM 1714 N N . GLU A 1 216 ? -6.496 -28.883 6.153 1.00 37.88 216 GLU A N 1
ATOM 1715 C CA . GLU A 1 216 ? -6.804 -29.721 7.299 1.00 37.88 216 GLU A CA 1
ATOM 1716 C C . GLU A 1 216 ? -6.482 -29.117 8.672 1.00 37.88 216 GLU A C 1
ATOM 1718 O O . GLU A 1 216 ? -5.393 -29.254 9.227 1.00 37.88 216 GLU A O 1
ATOM 1723 N N . ASP A 1 217 ? -7.539 -28.559 9.268 1.00 39.94 217 ASP A N 1
ATOM 1724 C CA . ASP A 1 217 ? -7.847 -28.768 10.679 1.00 39.94 217 ASP A CA 1
ATOM 1725 C C . ASP A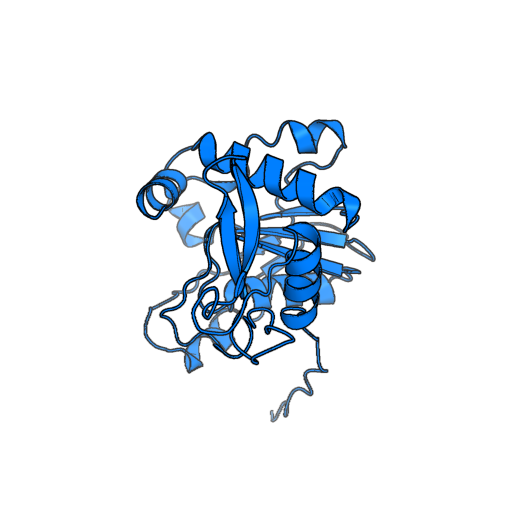 1 217 ? -7.776 -30.278 10.992 1.00 39.94 217 ASP A C 1
ATOM 1727 O O . ASP A 1 217 ? -8.750 -31.014 10.821 1.00 39.94 217 ASP A O 1
ATOM 1731 N N . TYR A 1 218 ? -6.621 -30.758 11.452 1.00 32.97 218 TYR A N 1
ATOM 1732 C CA . TYR A 1 218 ? -6.574 -31.947 12.297 1.00 32.97 218 TYR A CA 1
ATOM 1733 C C . TYR A 1 218 ? -6.392 -31.492 13.742 1.00 32.97 218 TYR A C 1
ATOM 1735 O O . TYR A 1 218 ? -5.356 -30.937 14.108 1.00 32.97 218 TYR A O 1
ATOM 1743 N N . TYR A 1 219 ? -7.477 -31.703 14.492 1.00 38.62 219 TYR A N 1
ATOM 1744 C CA . TYR A 1 219 ? -7.644 -31.574 15.940 1.00 38.62 219 TYR A CA 1
ATOM 1745 C C . TYR A 1 219 ? -6.428 -31.988 16.775 1.00 38.62 219 TYR A C 1
ATOM 1747 O O . TYR A 1 219 ? -5.831 -33.048 16.473 1.00 38.62 219 TYR A O 1
#

Foldseek 3Di:
DVVQLVVLQADEDQVVLVVVLVVVVVCVVPDDADEEEEQDDAPVCVVVVTDPSQVNRDNPNCVVVVHDYDHQKDFQHDDDPDQPDLPPLLVRLAPRIDGPDQQAQGEYEYEDAEAELCNSVVRVLVNNVVSHYNHYYYDYVYYDPPGPRVNQQQDAQADPPPRAGWDWDADPVPRAIWTAGPCPVVPDPDIGHPVVRVVSRCVSNPPPPPPPPPPDDDD

InterPro domains:
  IPR000836 Phosphoribosyltransferase domain [cd06223] (102-140)
  IPR029057 Phosphoribosyltransferase-like [G3DSA:3.40.50.2020] (22-177)
  IPR029057 Phosphoribosyltransferase-like [SSF53271] (83-140)
  IPR051910 ComF/GntX DNA utilization and transformation protein [PTHR47505] (2-141)

pLDDT: mean 79.38, std 17.32, range [32.97, 96.06]

Organism: NCBI:txid1468449

Sequence (219 aa):
MSALILEFKNKPVKAISEYFDQAIEFLRPFETMDILTYVPLKPDEIAAHRFNRFESLELNRCQHDNLELCSIVTCCRSFSQKRNDTIHRNENVKGVYAISQNIQNKKILIIDDVYSTGATISEIVKTLYEAGAAYVSALFIGVNQLTESPANLYQAPICSACGGKLQLRLNSKTNQLFWGCANYGRGCHVTKTCEQGLQEMRWVNRLNIADFKDLEDYY

Secondary structure (DSSP, 8-state):
-HHHHHHHTTS--HHHHHHHHHHHHHHTTT---SEEEEPPPPHHHHHTT---TTTT---HHHHTTT--B---EEE-S-----TT-SSSHHHHHTT-EEESS--TT-EEEEEEEEESSSHHHHHHHHHHHHTT-SEEEEEEEEE-SSS---TTS-PPPBPTTT-PBEEEEE-TTT--EEEEETTBTTTB--EEEHHHHHHHHHHHT--------------